Protein AF-A0A915N8R7-F1 (afdb_monomer)

Mean predicted aligned error: 13.44 Å

Nearest PDB structures (foldseek):
  8b9d-assembly1_K  TM=7.693E-01  e=1.632E-05  Homo sapiens
  8dd7-assembly1_B  TM=7.372E-01  e=9.840E-03  Drosophila melanogaster
  6w6l-assembly1_4  TM=2.806E-01  e=3.016E+00  Homo sapiens

Sequence (261 aa):
MTSSLLTQNNLPPIAVLSRRKKPYVPPKNRRIDDSYTSENFTQGLQELSPSLMISIKKFCLNLLLEGKYNRLIKANRDLAFSGRKTSLKATDFHYFTFATFMLAFSRFYRISCQLFNSTFSIEFFHQITSFLTESFEIMKTDRDNIRKYALSSQYAVSVYKEIVAMLSSYNPILPEEKELCSNFCQQLFQIEEYRELAAGILGHLSPGGATRKMLEDLIIANHYFLHLLEKNIREGTLIRIQKRKRQRKQRKELKKKDKDE

Secondary structure (DSSP, 8-state):
-------S----HHHHHT---------GGGS--GGGSHHHHHHHHHH--HHHHHHHHHHHHHHHHTTHHHHHHHHTHHHHH-S--SS-TTHHHHHHHHHHHHHHHHHHTT--GGGGTTTSSHHHHHHHHHHHHHHHHHHHH-TTTHHHHHHHHHHHHHHHHHHHHHHHH---SSHHHHHHHHHHHHHHHH-HHHHHHHHHHHHH--TTT--HHHHHHHHHHHHHHHHHHHHHHHTT-S-----------------------

Radius of gyration: 27.43 Å; Cα contacts (8 Å, |Δi|>4): 176; chains: 1; bounding box: 111×64×79 Å

Organism: Meloidogyne javanica (NCBI:txid6303)

InterPro domains:
  IPR044998 Timeless [PTHR22940] (13-259)

Structure (mmCIF, N/CA/C/O backbone):
data_AF-A0A915N8R7-F1
#
_entry.id   AF-A0A915N8R7-F1
#
loop_
_atom_site.group_PDB
_atom_site.id
_atom_site.type_symbol
_atom_site.label_atom_id
_atom_site.label_alt_id
_atom_site.label_comp_id
_atom_site.label_asym_id
_atom_site.label_entity_id
_atom_site.label_seq_id
_atom_site.pdbx_PDB_ins_code
_atom_site.Cartn_x
_atom_site.Cartn_y
_atom_site.Cartn_z
_atom_site.occupancy
_atom_site.B_iso_or_equiv
_atom_site.auth_seq_id
_atom_site.auth_comp_id
_atom_site.auth_asym_id
_atom_site.auth_atom_id
_atom_site.pdbx_PDB_model_num
ATOM 1 N N . MET A 1 1 ? 58.073 -46.158 -39.497 1.00 40.47 1 MET A N 1
ATOM 2 C CA . MET A 1 1 ? 57.526 -45.930 -38.145 1.00 40.47 1 MET A CA 1
ATOM 3 C C . MET A 1 1 ? 56.289 -45.071 -38.285 1.00 40.47 1 MET A C 1
ATOM 5 O O . MET A 1 1 ? 56.339 -44.001 -38.870 1.00 40.47 1 MET A O 1
ATOM 9 N N . THR A 1 2 ? 55.173 -45.658 -37.896 1.00 32.28 2 THR A N 1
ATOM 10 C CA . THR A 1 2 ? 53.793 -45.234 -38.107 1.00 32.28 2 THR A CA 1
ATOM 11 C C . THR A 1 2 ? 53.343 -44.163 -37.111 1.00 32.28 2 THR A C 1
ATOM 13 O O . THR A 1 2 ? 53.609 -44.298 -35.924 1.00 32.28 2 THR A O 1
ATOM 16 N N . SER A 1 3 ? 52.543 -43.213 -37.614 1.00 34.25 3 SER A N 1
ATOM 17 C CA . SER A 1 3 ? 51.394 -42.578 -36.941 1.00 34.25 3 SER A CA 1
ATOM 18 C C . SER A 1 3 ? 51.626 -41.686 -35.709 1.00 34.25 3 SER A C 1
ATOM 20 O O . SER A 1 3 ? 51.752 -42.195 -34.603 1.00 34.25 3 SER A O 1
ATOM 22 N N . SER A 1 4 ? 51.443 -40.366 -35.877 1.00 33.88 4 SER A N 1
ATOM 23 C CA . SER A 1 4 ? 50.504 -39.573 -35.045 1.00 33.88 4 SER A CA 1
ATOM 24 C C . SER A 1 4 ? 50.334 -38.137 -35.580 1.00 33.88 4 SER A C 1
ATOM 26 O O . SER A 1 4 ? 50.725 -37.156 -34.950 1.00 33.88 4 SER A O 1
ATOM 28 N N . LEU A 1 5 ? 49.742 -37.994 -36.764 1.00 42.78 5 LEU A N 1
ATOM 29 C CA . LEU A 1 5 ? 49.014 -36.777 -37.132 1.00 42.78 5 LEU A CA 1
ATOM 30 C C . LEU A 1 5 ? 47.540 -37.172 -37.135 1.00 42.78 5 LEU A C 1
ATOM 32 O O . LEU A 1 5 ? 47.220 -38.194 -37.730 1.00 42.78 5 LEU A O 1
ATOM 36 N N . LEU A 1 6 ? 46.694 -36.354 -36.500 1.00 42.72 6 LEU A N 1
ATOM 37 C CA . LEU A 1 6 ? 45.245 -36.520 -36.267 1.00 42.72 6 LEU A CA 1
ATOM 38 C C . LEU A 1 6 ? 44.888 -37.079 -34.885 1.00 42.72 6 LEU A C 1
ATOM 40 O O . LEU A 1 6 ? 44.693 -38.272 -34.730 1.00 42.72 6 LEU A O 1
ATOM 44 N N . THR A 1 7 ? 44.711 -36.176 -33.916 1.00 42.12 7 THR A N 1
ATOM 45 C CA . THR A 1 7 ? 43.506 -36.125 -33.060 1.00 42.12 7 THR A CA 1
ATOM 46 C C . THR A 1 7 ? 43.560 -34.876 -32.178 1.00 42.12 7 THR A C 1
ATOM 48 O O . THR A 1 7 ? 43.804 -34.937 -30.977 1.00 42.12 7 THR A O 1
ATOM 51 N N . GLN A 1 8 ? 43.308 -33.713 -32.767 1.00 46.22 8 GLN A N 1
ATOM 52 C CA . GLN A 1 8 ? 42.661 -32.625 -32.040 1.00 46.22 8 GLN A CA 1
ATOM 53 C C . GLN A 1 8 ? 41.406 -32.288 -32.830 1.00 46.22 8 GLN A C 1
ATOM 55 O O . GLN A 1 8 ? 41.510 -32.003 -34.018 1.00 46.22 8 GLN A O 1
ATOM 60 N N . ASN A 1 9 ? 40.255 -32.369 -32.158 1.00 50.56 9 ASN A N 1
ATOM 61 C CA . ASN A 1 9 ? 38.888 -32.070 -32.620 1.00 50.56 9 ASN A CA 1
ATOM 62 C C . ASN A 1 9 ? 37.975 -33.294 -32.737 1.00 50.56 9 ASN A C 1
ATOM 64 O O . ASN A 1 9 ? 37.432 -33.580 -33.793 1.00 50.56 9 ASN A O 1
ATOM 68 N N . ASN A 1 10 ? 37.727 -33.949 -31.603 1.00 50.72 10 ASN A N 1
ATOM 69 C CA . ASN A 1 10 ? 36.464 -34.646 -31.366 1.00 50.72 10 ASN A CA 1
ATOM 70 C C . ASN A 1 10 ? 35.847 -34.090 -30.077 1.00 50.72 10 ASN A C 1
ATOM 72 O O . ASN A 1 10 ? 35.948 -34.680 -29.007 1.00 50.72 10 ASN A O 1
ATOM 76 N N . LEU A 1 11 ? 35.241 -32.907 -30.179 1.00 51.59 11 LEU A N 1
ATOM 77 C CA . LEU A 1 11 ? 34.253 -32.436 -29.211 1.00 51.59 11 LEU A CA 1
ATOM 78 C C . LEU A 1 11 ? 32.897 -32.436 -29.928 1.00 51.59 11 LEU A C 1
ATOM 80 O O . LEU A 1 11 ? 32.812 -31.888 -31.028 1.00 51.59 11 LEU A O 1
ATOM 84 N N . PRO A 1 12 ? 31.843 -33.040 -29.352 1.00 52.03 12 PRO A N 1
ATOM 85 C CA . PRO A 1 12 ? 30.526 -33.040 -29.974 1.00 52.03 12 PRO A CA 1
ATOM 86 C C . PRO A 1 12 ? 30.019 -31.591 -30.130 1.00 52.03 12 PRO A C 1
ATOM 88 O O . PRO A 1 12 ? 30.262 -30.774 -29.235 1.00 52.03 12 PRO A O 1
ATOM 91 N N . PRO A 1 13 ? 29.271 -31.254 -31.201 1.00 56.06 13 PRO A N 1
ATOM 92 C CA . PRO A 1 13 ? 28.793 -29.888 -31.472 1.00 56.06 13 PRO A CA 1
ATOM 93 C C . PRO A 1 13 ? 28.037 -29.234 -30.299 1.00 56.06 13 PRO A C 1
ATOM 95 O O . PRO A 1 13 ? 28.051 -28.016 -30.130 1.00 56.06 13 PRO A O 1
ATOM 98 N N . ILE A 1 14 ? 27.432 -30.051 -29.433 1.00 48.84 14 ILE A N 1
ATOM 99 C CA . ILE A 1 14 ? 26.688 -29.628 -28.239 1.00 48.84 14 ILE A CA 1
ATOM 100 C C . ILE A 1 14 ? 27.600 -29.055 -27.135 1.00 48.84 14 ILE A C 1
ATOM 102 O O . ILE A 1 14 ? 27.173 -28.174 -26.389 1.00 48.84 14 ILE A O 1
ATOM 106 N N . ALA A 1 15 ? 28.869 -29.470 -27.052 1.00 48.56 15 ALA A N 1
ATOM 107 C CA . ALA A 1 15 ? 29.794 -29.014 -26.007 1.00 48.56 15 ALA A CA 1
ATOM 108 C C . ALA A 1 15 ? 30.271 -27.558 -26.202 1.00 48.56 15 ALA A C 1
ATOM 110 O O . ALA A 1 15 ? 30.707 -26.899 -25.252 1.00 48.56 15 ALA A O 1
ATOM 111 N N . VAL A 1 16 ? 30.160 -27.020 -27.423 1.00 54.12 16 VAL A N 1
ATOM 112 C CA . VAL A 1 16 ? 30.505 -25.621 -27.732 1.00 54.12 16 VAL A CA 1
ATOM 113 C C . VAL A 1 16 ? 29.438 -24.658 -27.194 1.00 54.12 16 VAL A C 1
ATOM 115 O O . VAL A 1 16 ? 29.772 -23.567 -26.727 1.00 54.12 16 VAL A O 1
ATOM 118 N N . LEU A 1 17 ? 28.170 -25.085 -27.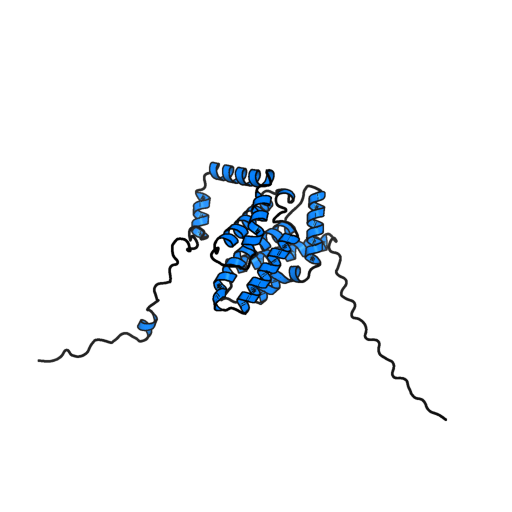153 1.00 50.81 17 LEU A N 1
ATOM 119 C CA . LEU A 1 17 ? 27.042 -24.296 -26.637 1.00 50.81 17 LEU A CA 1
ATOM 120 C C . LEU A 1 17 ? 26.989 -24.247 -25.100 1.00 50.81 17 LEU A C 1
ATOM 122 O O . LEU A 1 17 ? 26.380 -23.345 -24.527 1.00 50.81 17 LEU A O 1
ATOM 126 N N . SER A 1 18 ? 27.665 -25.173 -24.413 1.00 46.97 18 SER A N 1
ATOM 127 C CA . SER A 1 18 ? 27.757 -25.209 -22.946 1.00 46.97 18 SER A CA 1
ATOM 128 C C . SER A 1 18 ? 28.830 -24.294 -22.347 1.00 46.97 18 SER A C 1
ATOM 130 O O . SER A 1 18 ? 28.960 -24.242 -21.122 1.00 46.97 18 SER A O 1
ATOM 132 N N . ARG A 1 19 ? 29.563 -23.507 -23.154 1.00 50.12 19 ARG A N 1
ATOM 133 C CA . ARG A 1 19 ? 30.364 -22.385 -22.633 1.00 50.12 19 ARG A CA 1
ATOM 134 C C . ARG A 1 19 ? 29.425 -21.268 -22.173 1.00 50.12 19 ARG A C 1
ATOM 136 O O . ARG A 1 19 ? 29.298 -20.228 -22.815 1.00 50.12 19 ARG A O 1
ATOM 143 N N . ARG A 1 20 ? 28.759 -21.481 -21.034 1.00 53.62 20 ARG A N 1
ATOM 144 C CA . ARG A 1 20 ? 28.077 -20.419 -20.293 1.00 53.62 20 ARG A CA 1
ATOM 145 C C . ARG A 1 20 ? 29.108 -19.317 -20.064 1.00 53.62 20 ARG A C 1
ATOM 147 O O . ARG A 1 20 ? 30.075 -19.512 -19.327 1.00 53.62 20 ARG A O 1
ATOM 154 N N . LYS A 1 21 ? 28.920 -18.167 -20.720 1.00 59.62 21 LYS A N 1
ATOM 155 C CA . LYS A 1 21 ? 29.605 -16.925 -20.342 1.00 59.62 21 LYS A CA 1
ATOM 156 C C . LYS A 1 21 ? 29.460 -16.804 -18.827 1.00 59.62 21 LYS A C 1
ATOM 158 O O . LYS A 1 21 ? 28.347 -16.983 -18.326 1.00 59.62 21 LYS A O 1
ATOM 163 N N . LYS A 1 22 ? 30.567 -16.566 -18.109 1.00 56.81 22 LYS A N 1
ATOM 164 C CA . LYS A 1 22 ? 30.520 -16.321 -16.660 1.00 56.81 22 LYS A CA 1
ATOM 165 C C . LYS A 1 22 ? 29.368 -15.341 -16.407 1.00 56.81 22 LYS A C 1
ATOM 167 O O . LYS A 1 22 ? 29.337 -14.308 -17.085 1.00 56.81 22 LYS A O 1
ATOM 172 N N . PRO A 1 23 ? 28.396 -15.682 -15.543 1.00 59.47 23 PRO A N 1
ATOM 173 C CA . PRO A 1 23 ? 27.256 -14.812 -15.311 1.00 59.47 23 PRO A CA 1
ATOM 174 C C . PRO A 1 23 ? 27.790 -13.437 -14.922 1.00 59.47 23 PRO A C 1
ATOM 176 O O . PRO A 1 23 ? 28.709 -13.335 -14.108 1.00 59.47 23 PRO A O 1
ATOM 179 N N . TYR A 1 24 ? 27.278 -12.388 -15.566 1.00 65.50 24 TYR A N 1
ATOM 180 C CA . TYR A 1 24 ? 27.659 -11.025 -15.225 1.00 65.50 24 TYR A CA 1
ATOM 181 C C . TYR A 1 24 ? 27.333 -10.798 -13.751 1.00 65.50 24 TYR A C 1
ATOM 183 O O . TYR A 1 24 ? 26.167 -10.849 -13.357 1.00 65.50 24 TYR A O 1
ATOM 191 N N . VAL A 1 25 ? 28.365 -10.569 -12.942 1.00 65.06 25 VAL A N 1
ATOM 192 C CA . VAL A 1 25 ? 28.195 -10.272 -11.525 1.00 65.06 25 VAL A CA 1
ATOM 193 C C . VAL A 1 25 ? 28.299 -8.758 -11.356 1.00 65.06 25 VAL A C 1
ATOM 195 O O . VAL A 1 25 ? 29.377 -8.206 -11.595 1.00 65.06 25 VAL A O 1
ATOM 198 N N . PRO A 1 26 ? 27.221 -8.057 -10.961 1.00 63.31 26 PRO A N 1
ATOM 199 C CA . PRO A 1 26 ? 27.296 -6.621 -10.746 1.00 63.31 26 PRO A CA 1
ATOM 200 C C . PRO A 1 26 ? 28.312 -6.285 -9.633 1.00 63.31 26 PRO A C 1
ATOM 202 O O . PRO A 1 26 ? 28.576 -7.117 -8.751 1.00 63.31 26 PRO A O 1
ATOM 205 N N . PRO A 1 27 ? 28.913 -5.078 -9.655 1.00 63.44 27 PRO A N 1
ATOM 206 C CA . PRO A 1 27 ? 29.800 -4.617 -8.584 1.00 63.44 27 PRO A CA 1
ATOM 207 C C . PRO A 1 27 ? 29.065 -4.663 -7.238 1.00 63.44 27 PRO A C 1
ATOM 209 O O . PRO A 1 27 ? 27.853 -4.465 -7.216 1.00 63.44 27 PRO A O 1
ATOM 212 N N . LYS A 1 28 ? 29.775 -4.928 -6.128 1.00 55.06 28 LYS A N 1
ATOM 213 C CA . LYS A 1 28 ? 29.176 -5.194 -4.799 1.00 55.06 28 LYS A CA 1
ATOM 214 C C . LYS A 1 28 ? 28.081 -4.186 -4.408 1.00 55.06 28 LYS A C 1
ATOM 216 O O . LYS A 1 28 ? 27.010 -4.606 -4.003 1.00 55.06 28 LYS A O 1
ATOM 221 N N . ASN A 1 29 ? 28.286 -2.895 -4.674 1.00 52.16 29 ASN A N 1
ATOM 222 C CA . ASN A 1 29 ? 27.333 -1.813 -4.364 1.00 52.16 29 ASN A CA 1
ATOM 223 C C . ASN A 1 29 ? 26.056 -1.803 -5.238 1.00 52.16 29 ASN A C 1
ATOM 225 O O . ASN A 1 29 ? 25.177 -0.973 -5.040 1.00 52.16 29 ASN A O 1
ATOM 229 N N . ARG A 1 30 ? 25.978 -2.660 -6.263 1.00 50.81 30 ARG A N 1
ATOM 230 C CA . ARG A 1 30 ? 24.825 -2.842 -7.166 1.00 50.81 30 ARG A CA 1
ATOM 231 C C . ARG A 1 30 ? 24.261 -4.263 -7.115 1.00 50.81 30 ARG A C 1
ATOM 233 O O . ARG A 1 30 ? 23.376 -4.580 -7.910 1.00 50.81 30 ARG A O 1
ATOM 240 N N . ARG A 1 31 ? 24.800 -5.133 -6.256 1.00 55.94 31 ARG A N 1
ATOM 241 C CA . ARG A 1 31 ? 24.198 -6.441 -6.002 1.00 55.94 31 ARG A CA 1
ATOM 242 C C . ARG A 1 31 ? 22.958 -6.208 -5.151 1.00 55.94 31 ARG A C 1
ATOM 244 O O . ARG A 1 31 ? 23.006 -5.439 -4.196 1.00 55.94 31 ARG A O 1
ATOM 251 N N . ILE A 1 32 ? 21.859 -6.844 -5.533 1.00 50.34 32 ILE A N 1
ATOM 252 C CA . ILE A 1 32 ? 20.771 -7.074 -4.588 1.00 50.34 32 ILE A CA 1
ATOM 253 C C . ILE A 1 32 ? 21.389 -7.975 -3.522 1.00 50.34 32 ILE A C 1
ATOM 255 O O . ILE A 1 32 ? 22.079 -8.935 -3.865 1.00 50.34 32 ILE A O 1
ATOM 259 N N . ASP A 1 33 ? 21.268 -7.588 -2.261 1.00 46.16 33 ASP A N 1
ATOM 260 C CA . ASP A 1 33 ? 21.796 -8.395 -1.174 1.00 46.16 33 ASP A CA 1
ATOM 261 C C . ASP A 1 33 ? 20.985 -9.699 -1.099 1.00 46.16 33 ASP A C 1
ATOM 263 O O . ASP A 1 33 ? 19.787 -9.682 -0.814 1.00 46.16 33 ASP A O 1
ATOM 267 N N . ASP A 1 34 ? 21.630 -10.826 -1.409 1.00 46.97 34 ASP A N 1
ATOM 268 C CA . ASP A 1 34 ? 21.015 -12.158 -1.364 1.00 46.97 34 ASP A CA 1
ATOM 269 C C . ASP A 1 34 ? 20.726 -12.606 0.089 1.00 46.97 34 ASP A C 1
ATOM 271 O O . ASP A 1 34 ? 20.093 -13.646 0.306 1.00 46.97 34 ASP A O 1
ATOM 275 N N . SER A 1 35 ? 21.129 -11.814 1.097 1.00 45.06 35 SER A N 1
ATOM 276 C CA . SER A 1 35 ? 20.747 -12.003 2.506 1.00 45.06 35 SER A CA 1
ATOM 277 C C . SER A 1 35 ? 19.227 -11.970 2.732 1.00 45.06 35 SER A C 1
ATOM 279 O O . SER A 1 35 ? 18.740 -12.566 3.688 1.00 45.06 35 SER A O 1
ATOM 281 N N . TYR A 1 36 ? 18.467 -11.353 1.818 1.00 42.47 36 TYR A N 1
ATOM 282 C CA . TYR A 1 36 ? 17.000 -11.286 1.862 1.00 42.47 36 TYR A CA 1
ATOM 283 C C . TYR A 1 36 ? 16.300 -12.398 1.064 1.00 42.47 36 TYR A C 1
ATOM 285 O O . TYR A 1 36 ? 15.086 -12.338 0.853 1.00 42.47 36 TYR A O 1
ATOM 293 N N . THR A 1 37 ? 17.027 -13.417 0.591 1.00 48.72 37 THR A N 1
ATOM 294 C CA . THR A 1 37 ? 16.386 -14.638 0.074 1.00 48.72 37 THR A CA 1
ATOM 295 C C . THR A 1 37 ? 15.532 -15.273 1.175 1.00 48.72 37 THR A C 1
ATOM 297 O O . THR A 1 37 ? 15.898 -15.243 2.351 1.00 48.72 37 THR A O 1
ATOM 300 N N . SER A 1 38 ? 14.359 -15.814 0.817 1.00 50.94 38 SER A N 1
ATOM 301 C CA . SER A 1 38 ? 13.356 -16.242 1.807 1.00 50.94 38 SER A CA 1
ATOM 302 C C . SER A 1 38 ? 13.900 -17.248 2.822 1.00 50.94 38 SER A C 1
ATOM 304 O O . SER A 1 38 ? 13.488 -17.200 3.972 1.00 50.94 38 SER A O 1
ATOM 306 N N . GLU A 1 39 ? 14.834 -18.109 2.407 1.00 50.72 39 GLU A N 1
ATOM 307 C CA . GLU A 1 39 ? 15.463 -19.142 3.241 1.00 50.72 39 GLU A CA 1
ATOM 308 C C . GLU A 1 39 ? 16.402 -18.541 4.305 1.00 50.72 39 GLU A C 1
ATOM 310 O O . GLU A 1 39 ? 16.238 -18.821 5.495 1.00 50.72 39 GLU A O 1
ATOM 315 N N . ASN A 1 40 ? 17.305 -17.631 3.914 1.00 50.09 40 ASN A N 1
ATOM 316 C CA . ASN A 1 40 ? 18.208 -16.937 4.843 1.00 50.09 40 ASN A CA 1
ATOM 317 C C . ASN A 1 40 ? 17.442 -16.012 5.805 1.00 50.09 40 ASN A C 1
ATOM 319 O O . ASN A 1 40 ? 17.774 -15.916 6.987 1.00 50.09 40 ASN A O 1
ATOM 323 N N . PHE A 1 41 ? 16.372 -15.369 5.325 1.00 51.12 41 PHE A N 1
ATOM 324 C CA . PHE A 1 41 ? 15.510 -14.524 6.151 1.00 51.12 41 PHE A CA 1
ATOM 325 C C . PHE A 1 41 ? 14.748 -15.332 7.216 1.00 51.12 41 PHE A C 1
ATOM 327 O O . PHE A 1 41 ? 14.654 -14.901 8.365 1.00 51.12 41 PHE A O 1
ATOM 334 N N . THR A 1 42 ? 14.236 -16.523 6.875 1.00 51.22 42 THR A N 1
ATOM 335 C CA . THR A 1 42 ? 13.551 -17.397 7.846 1.00 51.22 42 THR A CA 1
ATOM 336 C C . THR A 1 42 ? 14.478 -17.943 8.926 1.00 51.22 42 THR A C 1
ATOM 338 O O . THR A 1 42 ? 14.049 -18.071 10.072 1.00 51.22 42 THR A O 1
ATOM 341 N N . GLN A 1 43 ? 15.742 -18.209 8.590 1.00 54.53 43 GLN A N 1
ATOM 342 C CA . GLN A 1 43 ? 16.738 -18.681 9.550 1.00 54.53 43 GLN A CA 1
ATOM 343 C C . GLN A 1 43 ? 17.155 -17.554 10.511 1.00 54.53 43 GLN A C 1
ATOM 345 O O . GLN A 1 43 ? 17.119 -17.735 11.725 1.00 54.53 43 GLN A O 1
ATOM 350 N N . GLY A 1 44 ? 17.388 -16.341 9.993 1.00 56.47 44 GLY A N 1
ATOM 351 C CA . GLY A 1 44 ? 17.680 -15.165 10.821 1.00 56.47 44 GLY A CA 1
ATOM 352 C C . GLY A 1 44 ? 16.529 -14.751 11.751 1.00 56.47 44 GLY A C 1
ATOM 353 O O . GLY A 1 44 ? 16.774 -14.281 12.858 1.00 56.47 44 GLY A O 1
ATOM 354 N N . LEU A 1 45 ? 15.265 -14.966 11.362 1.00 54.16 45 LEU A N 1
ATOM 355 C CA . LEU A 1 45 ? 14.105 -14.685 12.223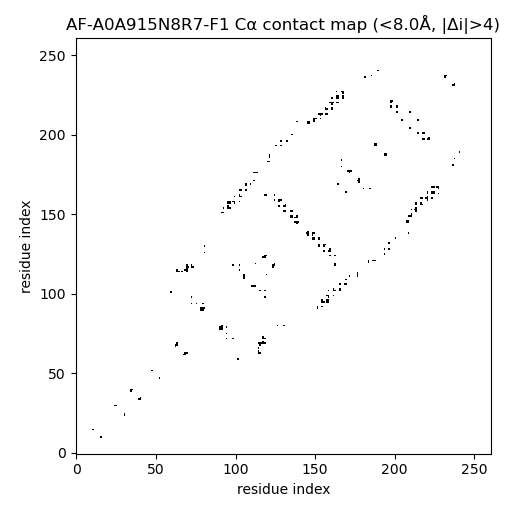 1.00 54.16 45 LEU A CA 1
ATOM 356 C C . LEU A 1 45 ? 14.042 -15.569 13.478 1.00 54.16 45 LEU A C 1
ATOM 358 O O . LEU A 1 45 ? 13.549 -15.104 14.505 1.00 54.16 45 LEU A O 1
ATOM 362 N N . GLN A 1 46 ? 14.537 -16.810 13.418 1.00 57.97 46 GLN A N 1
ATOM 363 C CA . GLN A 1 46 ? 14.642 -17.691 14.591 1.00 57.97 46 GLN A CA 1
ATOM 364 C C . GLN A 1 46 ? 15.793 -17.289 15.529 1.00 57.97 46 GLN A C 1
ATOM 366 O O . GLN A 1 46 ? 15.782 -17.657 16.701 1.00 57.97 46 GLN A O 1
ATOM 371 N N . GLU A 1 47 ? 16.743 -16.490 15.041 1.00 63.12 47 GLU A N 1
ATOM 372 C CA . GLU A 1 47 ? 17.926 -16.027 15.777 1.00 63.12 47 GLU A CA 1
ATOM 373 C C . GLU A 1 47 ? 17.772 -14.605 16.348 1.00 63.12 47 GLU A C 1
ATOM 375 O O . GLU A 1 47 ? 18.645 -14.120 17.076 1.00 63.12 47 GLU A O 1
ATOM 380 N N . LEU A 1 48 ? 16.668 -13.904 16.054 1.00 69.88 48 LEU A N 1
ATOM 381 C CA . LEU A 1 48 ? 16.455 -12.555 16.574 1.00 69.88 48 LEU A CA 1
ATOM 382 C C . LEU A 1 48 ? 16.203 -12.586 18.089 1.00 69.88 48 LEU A C 1
ATOM 384 O O . LEU A 1 48 ? 15.185 -13.080 18.570 1.00 69.88 48 LEU A O 1
ATOM 388 N N . SER A 1 49 ? 17.112 -11.968 18.848 1.00 84.56 49 SER A N 1
ATOM 389 C CA . SER A 1 49 ? 16.942 -11.782 20.291 1.00 84.56 49 SER A CA 1
ATOM 390 C C . SER A 1 49 ? 15.617 -11.060 20.605 1.00 84.56 49 SER A C 1
ATOM 392 O O . SER A 1 49 ? 15.342 -10.008 20.010 1.00 84.56 49 SER A O 1
ATOM 394 N N . PRO A 1 50 ? 14.827 -11.527 21.593 1.00 84.12 50 PRO A N 1
ATOM 395 C CA . PRO A 1 50 ? 13.598 -10.854 22.020 1.00 84.12 50 PRO A CA 1
ATOM 396 C C . PRO A 1 50 ? 13.803 -9.369 22.364 1.00 84.12 50 PRO A C 1
ATOM 398 O O . PRO A 1 50 ? 12.957 -8.527 22.058 1.00 84.12 50 PRO A O 1
ATOM 401 N N . SER A 1 51 ? 14.960 -9.018 22.932 1.00 88.19 51 SER A N 1
ATOM 402 C CA . SER A 1 51 ? 15.329 -7.636 23.263 1.00 88.19 51 SER A CA 1
ATOM 403 C C . SER A 1 51 ? 15.456 -6.750 22.022 1.00 88.19 51 SER A C 1
ATOM 405 O O . SER A 1 51 ? 15.035 -5.589 22.039 1.00 88.19 51 SER A O 1
ATOM 407 N N . LEU A 1 52 ? 15.982 -7.296 20.921 1.00 89.56 52 LEU A N 1
ATOM 408 C CA . LEU A 1 52 ? 16.075 -6.591 19.645 1.00 89.56 52 LEU A CA 1
ATOM 409 C C . LEU A 1 52 ? 14.683 -6.398 19.034 1.00 89.56 52 LEU A C 1
ATOM 411 O O . LEU A 1 52 ? 14.357 -5.291 18.615 1.00 89.56 52 LEU A O 1
ATOM 415 N N . MET A 1 53 ? 13.827 -7.424 19.062 1.00 88.19 53 MET A N 1
ATOM 416 C CA . MET A 1 53 ? 12.446 -7.317 18.571 1.00 88.19 53 MET A CA 1
ATOM 417 C C . MET A 1 53 ? 11.651 -6.241 19.320 1.00 88.19 53 MET A C 1
ATOM 419 O O . MET A 1 53 ? 10.966 -5.424 18.700 1.00 88.19 53 MET A O 1
ATOM 423 N N . ILE A 1 54 ? 11.775 -6.192 20.651 1.00 90.19 54 ILE A N 1
ATOM 424 C CA . ILE A 1 54 ? 11.152 -5.150 21.480 1.00 90.19 54 ILE A CA 1
ATOM 425 C C . ILE A 1 54 ? 11.706 -3.769 21.114 1.00 90.19 54 ILE A C 1
ATOM 427 O O . ILE A 1 54 ? 10.941 -2.808 21.019 1.00 90.19 54 ILE A O 1
ATOM 431 N N . SER A 1 55 ? 13.014 -3.664 20.884 1.00 93.00 55 SER A N 1
ATOM 432 C CA . SER A 1 55 ? 13.667 -2.406 20.508 1.00 93.00 55 SER A CA 1
ATOM 433 C C . SER A 1 55 ? 13.199 -1.901 19.142 1.00 93.00 55 SER A C 1
ATOM 435 O O . SER A 1 55 ? 12.830 -0.734 19.022 1.00 93.00 55 SER A O 1
ATOM 437 N N . ILE A 1 56 ? 13.113 -2.779 18.139 1.00 92.44 56 ILE A N 1
ATOM 438 C CA . ILE A 1 56 ? 12.596 -2.448 16.803 1.00 92.44 56 ILE A CA 1
ATOM 439 C C . ILE A 1 56 ? 11.128 -2.027 16.891 1.00 92.44 56 ILE A C 1
ATOM 441 O O . ILE A 1 56 ? 10.750 -0.996 16.340 1.00 92.44 56 ILE A O 1
ATOM 445 N N . LYS A 1 57 ? 10.301 -2.762 17.645 1.00 93.75 57 LYS A N 1
ATOM 446 C CA . LYS A 1 57 ? 8.897 -2.392 17.863 1.00 93.75 57 LYS A CA 1
ATOM 447 C C . LYS A 1 57 ? 8.773 -0.995 18.478 1.00 93.75 57 LYS A C 1
ATOM 449 O O . LYS A 1 57 ? 7.994 -0.183 17.982 1.00 93.75 57 LYS A O 1
ATOM 454 N N . LYS A 1 58 ? 9.537 -0.706 19.539 1.00 94.56 58 LYS A N 1
ATOM 455 C CA . LYS A 1 58 ? 9.562 0.619 20.185 1.00 94.56 58 LYS A CA 1
ATOM 456 C C . LYS A 1 58 ? 9.994 1.706 19.203 1.00 94.56 58 LYS A C 1
ATOM 458 O O . LYS A 1 58 ? 9.357 2.751 19.142 1.00 94.56 58 LYS A O 1
ATOM 463 N N . PHE A 1 59 ? 11.021 1.439 18.401 1.00 95.81 59 PHE A N 1
ATOM 464 C CA . PHE A 1 59 ? 11.485 2.358 17.369 1.00 95.81 59 PHE A CA 1
ATOM 465 C C . PHE A 1 59 ? 10.385 2.681 16.346 1.00 95.81 59 PHE A C 1
ATOM 467 O O . PHE A 1 59 ? 10.110 3.855 16.105 1.00 95.81 59 PHE A O 1
ATOM 474 N N . CYS A 1 60 ? 9.709 1.668 15.792 1.00 96.50 60 CYS A N 1
ATOM 475 C CA . CYS A 1 60 ? 8.626 1.862 14.822 1.00 96.50 60 CYS A CA 1
ATOM 476 C C . CYS A 1 60 ? 7.457 2.666 15.406 1.00 96.50 60 CYS A C 1
ATOM 478 O O . CYS A 1 60 ? 6.940 3.565 14.743 1.00 96.50 60 CYS A O 1
ATOM 480 N N . LEU A 1 61 ? 7.066 2.379 16.652 1.00 96.25 61 LEU A N 1
ATOM 481 C CA . LEU A 1 61 ? 6.009 3.121 17.343 1.00 96.25 61 LEU A CA 1
ATOM 482 C C . LEU A 1 61 ? 6.397 4.586 17.558 1.00 96.25 61 LEU A C 1
ATOM 484 O O . LEU A 1 61 ? 5.623 5.470 17.202 1.00 96.25 61 LEU A O 1
ATOM 488 N N . ASN A 1 62 ? 7.603 4.852 18.062 1.00 96.50 62 ASN A N 1
ATOM 489 C CA . ASN A 1 62 ? 8.084 6.219 18.267 1.00 96.50 62 ASN A CA 1
ATOM 490 C C . ASN A 1 62 ? 8.157 6.988 16.942 1.00 96.50 62 ASN A C 1
ATOM 492 O O . ASN A 1 62 ? 7.757 8.146 16.869 1.00 96.50 62 ASN A O 1
ATOM 496 N N . LEU A 1 63 ? 8.592 6.334 15.862 1.00 96.62 63 LEU A N 1
ATOM 497 C CA . LEU A 1 63 ? 8.656 6.948 14.538 1.00 96.62 63 LEU A CA 1
ATOM 498 C C . LEU A 1 63 ? 7.278 7.418 14.031 1.00 96.62 63 LEU A C 1
ATOM 500 O O . LEU A 1 63 ? 7.184 8.471 13.389 1.00 96.62 63 LEU A O 1
ATOM 504 N N . LEU A 1 64 ? 6.227 6.640 14.305 1.00 96.31 64 LEU A N 1
ATOM 505 C CA . LEU A 1 64 ? 4.843 6.960 13.945 1.00 96.31 64 LEU A CA 1
ATOM 506 C C . LEU A 1 64 ? 4.270 8.057 14.848 1.00 96.31 64 LEU A C 1
ATOM 508 O O . LEU A 1 64 ? 3.760 9.055 14.342 1.00 96.31 64 LEU A O 1
ATOM 512 N N . LEU A 1 65 ? 4.407 7.903 16.167 1.00 96.00 65 LEU A N 1
ATOM 513 C CA . LEU A 1 65 ? 3.870 8.834 17.165 1.00 96.00 65 LEU A CA 1
ATOM 514 C C . LEU A 1 65 ? 4.497 10.231 17.063 1.00 96.00 65 LEU A C 1
ATOM 516 O O . LEU A 1 65 ? 3.805 11.233 17.197 1.00 96.00 65 LEU A O 1
ATOM 520 N N . GLU A 1 66 ? 5.790 10.319 16.748 1.00 95.94 66 GLU A N 1
ATOM 521 C CA . GLU A 1 66 ? 6.499 11.594 16.576 1.00 95.94 66 GLU A CA 1
ATOM 522 C C . GLU A 1 66 ? 6.309 12.213 15.172 1.00 95.94 66 GLU A C 1
ATOM 524 O O . GLU A 1 66 ? 6.991 13.179 14.795 1.00 95.94 66 GLU A O 1
ATOM 529 N N . GLY A 1 67 ? 5.450 11.620 14.331 1.00 95.06 67 GLY A N 1
ATOM 530 C CA . GLY A 1 67 ? 5.185 12.067 12.959 1.00 95.06 67 GLY A CA 1
ATOM 531 C C . GLY A 1 67 ? 6.418 12.052 12.044 1.00 95.06 67 GLY A C 1
ATOM 532 O O . GLY A 1 67 ? 6.420 12.670 10.974 1.00 95.06 67 GLY A O 1
ATOM 533 N N . LYS A 1 68 ? 7.505 11.386 12.454 1.00 96.25 68 LYS A N 1
ATOM 534 C CA . LYS A 1 68 ? 8.763 11.298 11.698 1.00 96.25 68 LYS A CA 1
ATOM 535 C C . LYS A 1 68 ? 8.590 10.448 10.447 1.00 96.25 68 LYS A C 1
ATOM 537 O O . LYS A 1 68 ? 9.118 10.814 9.401 1.00 96.25 68 LYS A O 1
ATOM 542 N N . TYR A 1 69 ? 7.788 9.386 10.533 1.00 96.50 69 TYR A N 1
ATOM 543 C CA . TYR A 1 69 ? 7.438 8.555 9.383 1.00 96.50 69 TYR A CA 1
ATOM 544 C C . TYR A 1 69 ? 6.823 9.389 8.249 1.00 96.50 69 TYR A C 1
ATOM 546 O O . TYR A 1 69 ? 7.347 9.409 7.137 1.00 96.50 69 TYR A O 1
ATOM 554 N N . ASN A 1 70 ? 5.773 10.162 8.550 1.00 96.44 70 ASN A N 1
ATOM 555 C CA . ASN A 1 70 ? 5.091 10.974 7.542 1.00 96.44 70 ASN A CA 1
ATOM 556 C C . ASN A 1 70 ? 6.002 12.034 6.919 1.00 96.44 70 ASN A C 1
ATOM 558 O O . ASN A 1 70 ? 5.946 12.257 5.710 1.00 96.44 70 ASN A O 1
ATOM 562 N N . ARG A 1 71 ? 6.861 12.670 7.725 1.00 96.25 71 ARG A N 1
ATOM 563 C CA . ARG A 1 71 ? 7.863 13.621 7.226 1.00 96.25 71 ARG A CA 1
ATOM 564 C C . ARG A 1 71 ? 8.856 12.950 6.279 1.00 96.25 71 ARG A C 1
ATOM 566 O O . ARG A 1 71 ? 9.106 13.481 5.201 1.00 96.25 71 ARG A O 1
ATOM 573 N N . LEU A 1 72 ? 9.368 11.776 6.646 1.00 94.44 72 LEU A N 1
ATOM 574 C CA . LEU A 1 72 ? 10.344 11.040 5.846 1.00 94.44 72 LEU A CA 1
ATOM 575 C C . LEU A 1 72 ? 9.763 10.583 4.499 1.00 94.44 72 LEU A C 1
ATOM 577 O O . LEU A 1 72 ? 10.401 10.773 3.463 1.00 94.44 72 LEU A O 1
ATOM 581 N N . ILE A 1 73 ? 8.546 10.028 4.505 1.00 94.75 73 ILE A N 1
ATOM 582 C CA . ILE A 1 73 ? 7.845 9.594 3.288 1.00 94.75 73 ILE A CA 1
ATOM 583 C C . ILE A 1 73 ? 7.558 10.777 2.365 1.00 94.75 73 ILE A C 1
ATOM 585 O O . ILE A 1 73 ? 7.750 10.666 1.157 1.00 94.75 73 ILE A O 1
ATOM 589 N N . LYS A 1 74 ? 7.111 11.917 2.905 1.00 94.44 74 LYS A N 1
ATOM 590 C CA . LYS A 1 74 ? 6.842 13.113 2.094 1.00 94.44 74 LYS A CA 1
ATOM 591 C C . LYS A 1 74 ? 8.127 13.680 1.487 1.00 94.44 74 LYS A C 1
ATOM 593 O O . LYS A 1 74 ? 8.148 13.952 0.294 1.00 94.44 74 LYS A O 1
ATOM 598 N N . ALA A 1 75 ? 9.202 13.782 2.271 1.00 92.50 75 ALA A N 1
ATOM 599 C CA . ALA A 1 75 ? 10.479 14.337 1.816 1.00 92.50 75 ALA A CA 1
ATOM 600 C C . ALA A 1 75 ? 11.133 13.531 0.678 1.00 92.50 75 ALA A C 1
ATOM 602 O O . ALA A 1 75 ? 11.830 14.101 -0.153 1.00 92.50 75 ALA A O 1
ATOM 603 N N . ASN A 1 76 ? 10.904 12.215 0.628 1.00 90.44 76 ASN A N 1
ATOM 604 C CA . ASN A 1 76 ? 11.486 11.332 -0.389 1.00 90.44 76 ASN A CA 1
ATOM 605 C C . ASN A 1 76 ? 10.501 10.942 -1.500 1.00 90.44 76 ASN A C 1
ATOM 607 O O . ASN A 1 76 ? 10.853 10.152 -2.372 1.00 90.44 76 ASN A O 1
ATOM 611 N N . ARG A 1 77 ? 9.274 11.478 -1.476 1.00 89.75 77 ARG A N 1
ATOM 612 C CA . ARG A 1 77 ? 8.208 11.122 -2.419 1.00 89.75 77 ARG A CA 1
ATOM 613 C C . ARG A 1 77 ? 8.622 11.420 -3.858 1.00 89.75 77 ARG A C 1
ATOM 615 O O . ARG A 1 77 ? 8.661 10.513 -4.679 1.00 89.75 77 ARG A O 1
ATOM 622 N N . ASP A 1 78 ? 9.013 12.656 -4.145 1.00 86.25 78 ASP A N 1
ATOM 623 C CA . ASP A 1 78 ? 9.352 13.062 -5.513 1.00 86.25 78 ASP A CA 1
ATOM 624 C C . ASP A 1 78 ? 10.556 12.291 -6.058 1.00 86.25 78 ASP A C 1
ATOM 626 O O . ASP A 1 78 ? 10.586 11.942 -7.233 1.00 86.25 78 ASP A O 1
ATOM 630 N N . LEU A 1 79 ? 11.524 11.961 -5.200 1.00 84.38 79 LEU A N 1
ATOM 631 C CA . LEU A 1 79 ? 12.675 11.145 -5.584 1.00 84.38 79 LEU A CA 1
ATOM 632 C C . LEU A 1 79 ? 12.260 9.722 -5.975 1.00 84.38 79 LEU A C 1
ATOM 634 O O . LEU A 1 79 ? 12.764 9.219 -6.972 1.00 84.38 79 LEU A O 1
ATOM 638 N N . ALA A 1 80 ? 11.335 9.110 -5.231 1.00 85.25 80 ALA A N 1
ATOM 639 C CA . ALA A 1 80 ? 10.879 7.742 -5.477 1.00 85.25 80 ALA A CA 1
ATOM 640 C C . ALA A 1 80 ? 10.003 7.601 -6.734 1.00 85.25 80 ALA A C 1
ATOM 642 O O . ALA A 1 80 ? 9.994 6.544 -7.363 1.00 85.25 80 ALA A O 1
ATOM 643 N N . PHE A 1 81 ? 9.260 8.653 -7.097 1.00 84.06 81 PHE A N 1
ATOM 644 C CA . PHE A 1 81 ? 8.366 8.651 -8.260 1.00 84.06 81 PHE A CA 1
ATOM 645 C C . PHE A 1 81 ? 8.958 9.344 -9.502 1.00 84.06 81 PHE A C 1
ATOM 647 O O . PHE A 1 81 ? 8.402 9.222 -10.591 1.00 84.06 81 PHE A O 1
ATOM 654 N N . SER A 1 82 ? 10.082 10.062 -9.387 1.00 74.38 82 SER A N 1
ATOM 655 C CA . SER A 1 82 ? 10.676 10.785 -10.518 1.00 74.38 82 SER A CA 1
ATOM 656 C C . SER A 1 82 ? 11.275 9.843 -11.569 1.00 74.38 82 SER A C 1
ATOM 658 O O . SER A 1 82 ? 12.192 9.063 -11.315 1.00 74.38 82 SER A O 1
ATOM 660 N N . GLY A 1 83 ? 10.829 10.000 -12.820 1.00 57.19 83 GLY A N 1
ATOM 661 C CA . GLY A 1 83 ? 11.378 9.309 -13.993 1.00 57.19 83 GLY A CA 1
ATOM 662 C C . GLY A 1 83 ? 12.807 9.724 -14.381 1.00 57.19 83 GLY A C 1
ATOM 663 O O . GLY A 1 83 ? 13.399 9.114 -15.276 1.00 57.19 83 GLY A O 1
ATOM 664 N N . ARG A 1 84 ? 13.406 10.728 -13.716 1.00 51.88 84 ARG A N 1
ATOM 665 C CA . ARG A 1 84 ? 14.797 11.162 -13.951 1.00 51.88 84 ARG A CA 1
ATOM 666 C C . ARG A 1 84 ? 15.777 10.205 -13.271 1.00 51.88 84 ARG A C 1
ATOM 668 O O . ARG A 1 84 ? 16.354 10.477 -12.226 1.00 51.88 84 ARG A O 1
ATOM 675 N N . LYS A 1 85 ? 15.961 9.044 -13.902 1.00 55.84 85 LYS A N 1
ATOM 676 C CA . LYS A 1 85 ? 16.757 7.908 -13.411 1.00 55.84 85 LYS A CA 1
ATOM 677 C C . LYS A 1 85 ? 18.263 8.081 -13.641 1.00 55.84 85 LYS A C 1
ATOM 679 O O . LYS A 1 85 ? 18.930 7.160 -14.122 1.00 55.84 85 LYS A O 1
ATOM 684 N N . THR A 1 86 ? 18.817 9.231 -13.277 1.00 41.41 86 THR A N 1
ATOM 685 C CA . THR A 1 86 ? 20.264 9.462 -13.242 1.00 41.41 86 THR A CA 1
ATOM 686 C C . THR A 1 86 ? 20.793 8.987 -11.881 1.00 41.41 86 THR A C 1
ATOM 688 O O . THR A 1 86 ? 20.756 9.693 -10.887 1.00 41.41 86 THR A O 1
ATOM 691 N N . SER A 1 87 ? 21.275 7.741 -11.827 1.00 40.25 87 SER A N 1
ATOM 692 C CA . SER A 1 87 ? 22.146 7.213 -10.755 1.00 40.25 87 SER A CA 1
ATOM 693 C C . SER A 1 87 ? 21.571 6.853 -9.360 1.00 40.25 87 SER A C 1
ATOM 695 O O . SER A 1 87 ? 22.363 6.607 -8.452 1.00 40.25 87 SER A O 1
ATOM 697 N N . LEU A 1 88 ? 20.259 6.689 -9.157 1.00 47.94 88 LEU A N 1
ATOM 698 C CA . LEU A 1 88 ? 19.696 6.318 -7.834 1.00 47.94 88 LEU A CA 1
ATOM 699 C C . LEU A 1 88 ? 18.826 5.045 -7.853 1.00 47.94 88 LEU A C 1
ATOM 701 O O . LEU A 1 88 ? 17.757 4.984 -7.272 1.00 47.94 88 LEU A O 1
ATOM 705 N N . LYS A 1 89 ? 19.308 3.956 -8.470 1.00 55.22 89 LYS A N 1
ATOM 706 C CA . LYS A 1 89 ? 18.588 2.657 -8.523 1.00 55.22 89 LYS A CA 1
ATOM 707 C C . LYS A 1 89 ? 18.206 2.060 -7.147 1.00 55.22 89 LYS A C 1
ATOM 709 O O . LYS A 1 89 ? 17.443 1.103 -7.117 1.00 55.22 89 LYS A O 1
ATOM 714 N N . ALA A 1 90 ? 18.747 2.580 -6.044 1.00 60.84 90 ALA A N 1
ATOM 715 C CA . ALA A 1 90 ? 18.473 2.114 -4.686 1.00 60.84 90 ALA A CA 1
ATOM 716 C C . ALA A 1 90 ? 17.364 2.905 -3.963 1.00 60.84 90 ALA A C 1
ATOM 718 O O . ALA A 1 90 ? 16.741 2.360 -3.056 1.00 60.84 90 ALA A O 1
ATOM 719 N N . THR A 1 91 ? 17.086 4.161 -4.336 1.00 67.12 91 THR A N 1
ATOM 720 C CA . THR A 1 91 ? 16.177 5.019 -3.549 1.00 67.12 91 THR A CA 1
ATOM 721 C C . THR A 1 91 ? 14.739 4.535 -3.588 1.00 67.12 91 THR A C 1
ATOM 723 O O . THR A 1 91 ? 14.109 4.424 -2.539 1.00 67.12 91 THR A O 1
ATOM 726 N N . ASP A 1 92 ? 14.245 4.172 -4.770 1.00 76.56 92 ASP A N 1
ATOM 727 C CA . ASP A 1 92 ? 12.84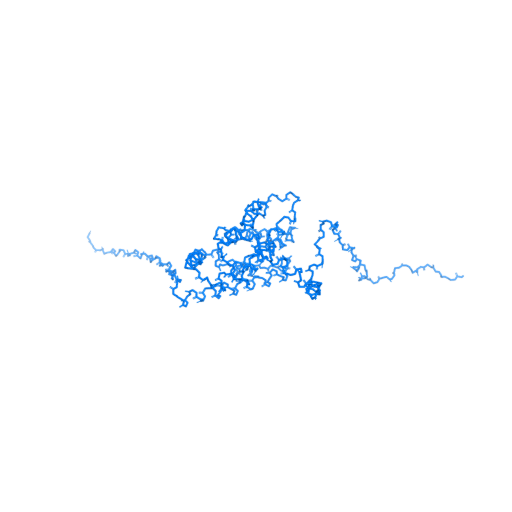8 3.771 -4.965 1.00 76.56 92 ASP A CA 1
ATOM 728 C C . ASP A 1 92 ? 12.577 2.438 -4.253 1.00 76.56 92 ASP A C 1
ATOM 730 O O . ASP A 1 92 ? 11.545 2.252 -3.613 1.00 76.56 92 ASP A O 1
ATOM 734 N N . PHE A 1 93 ? 13.558 1.527 -4.289 1.00 83.75 93 PHE A N 1
ATOM 735 C CA . PHE A 1 93 ? 13.514 0.263 -3.556 1.00 83.75 93 PHE A CA 1
ATOM 736 C C . PHE A 1 93 ? 13.372 0.491 -2.050 1.00 83.75 93 PHE A C 1
ATOM 738 O O . PHE A 1 93 ? 12.466 -0.072 -1.433 1.00 83.75 93 PHE A O 1
ATOM 745 N N . HIS A 1 94 ? 14.242 1.314 -1.454 1.00 88.12 94 HIS A N 1
ATOM 746 C CA . HIS A 1 94 ? 14.183 1.591 -0.020 1.00 88.12 94 HIS A CA 1
ATOM 747 C C . HIS A 1 94 ? 12.881 2.295 0.358 1.00 88.12 94 HIS A C 1
ATOM 749 O O . HIS A 1 94 ? 12.272 1.933 1.362 1.00 88.12 94 HIS A O 1
ATOM 755 N N . TYR A 1 95 ? 12.419 3.235 -0.468 1.00 92.25 95 TYR A N 1
ATOM 756 C CA . TYR A 1 95 ? 11.161 3.940 -0.257 1.00 92.25 95 TYR A CA 1
ATOM 757 C C . TYR A 1 95 ? 9.962 2.985 -0.214 1.00 92.25 95 TYR A C 1
ATOM 759 O O . TYR A 1 95 ? 9.243 2.939 0.785 1.00 92.25 95 TYR A O 1
ATOM 767 N N . PHE A 1 96 ? 9.769 2.177 -1.262 1.00 93.25 96 PHE A N 1
ATOM 768 C CA . PHE A 1 96 ? 8.635 1.256 -1.343 1.00 93.25 96 PHE A CA 1
ATOM 769 C C . PHE A 1 96 ? 8.728 0.123 -0.322 1.00 93.25 96 PHE A C 1
ATOM 771 O O . PHE A 1 96 ? 7.719 -0.252 0.272 1.00 93.25 96 PHE A O 1
ATOM 778 N N . THR A 1 97 ? 9.928 -0.397 -0.058 1.00 93.12 97 THR A N 1
ATOM 779 C CA . THR A 1 97 ? 10.126 -1.440 0.960 1.00 93.12 97 THR A CA 1
ATOM 780 C C . THR A 1 97 ? 9.797 -0.910 2.349 1.00 93.12 97 THR A C 1
ATOM 782 O O . THR A 1 97 ? 9.081 -1.564 3.106 1.00 93.12 97 THR A O 1
ATOM 785 N N . PHE A 1 98 ? 10.254 0.301 2.674 1.00 95.06 98 PHE A N 1
ATOM 786 C CA . PHE A 1 98 ? 9.968 0.925 3.957 1.00 95.06 98 PHE A CA 1
ATOM 787 C C . PHE A 1 98 ? 8.479 1.255 4.120 1.00 95.06 98 PHE A C 1
ATOM 789 O O . PHE A 1 98 ? 7.902 0.955 5.164 1.00 95.06 98 PHE A O 1
ATOM 796 N N . ALA A 1 99 ? 7.833 1.786 3.076 1.00 96.50 99 ALA A N 1
ATOM 797 C CA . ALA A 1 99 ? 6.389 2.017 3.064 1.00 96.50 99 ALA A CA 1
ATOM 798 C C . ALA A 1 99 ? 5.598 0.710 3.242 1.00 96.50 99 ALA A C 1
ATOM 800 O O . ALA A 1 99 ? 4.691 0.650 4.068 1.00 96.50 99 ALA A O 1
ATOM 801 N N . THR A 1 100 ? 5.975 -0.357 2.527 1.00 96.81 100 THR A N 1
ATOM 802 C CA . THR A 1 100 ? 5.359 -1.690 2.657 1.00 96.81 100 THR A CA 1
ATOM 803 C C . THR A 1 100 ? 5.489 -2.208 4.087 1.00 96.81 100 THR A C 1
ATOM 805 O O . THR A 1 100 ? 4.502 -2.632 4.683 1.00 96.81 100 THR A O 1
ATOM 808 N N . PHE A 1 101 ? 6.695 -2.141 4.660 1.00 96.19 101 PHE A N 1
ATOM 809 C CA . PHE A 1 101 ? 6.953 -2.587 6.026 1.00 96.19 101 PHE A CA 1
ATOM 810 C C . PHE A 1 101 ? 6.113 -1.813 7.044 1.00 96.19 101 PHE A C 1
ATOM 812 O O . PHE A 1 101 ? 5.466 -2.426 7.889 1.00 96.19 101 PHE A O 1
ATOM 819 N N . MET A 1 102 ? 6.086 -0.481 6.955 1.00 96.94 102 MET A N 1
ATOM 820 C CA . MET A 1 102 ? 5.351 0.354 7.905 1.00 96.94 102 MET A CA 1
ATOM 821 C C . MET A 1 102 ? 3.834 0.189 7.764 1.00 96.94 102 MET A C 1
ATOM 823 O O . MET A 1 102 ? 3.148 0.128 8.779 1.00 96.94 102 MET A O 1
ATOM 827 N N . LEU A 1 103 ? 3.302 0.036 6.546 1.00 96.56 103 LEU A N 1
ATOM 828 C CA . LEU A 1 103 ? 1.885 -0.282 6.329 1.00 96.56 103 LEU A CA 1
ATOM 829 C C . LEU A 1 103 ? 1.517 -1.650 6.919 1.00 96.56 103 LEU A C 1
ATOM 831 O O . LEU A 1 103 ? 0.541 -1.752 7.663 1.00 96.56 103 LEU A O 1
ATOM 835 N N . ALA A 1 104 ? 2.320 -2.684 6.653 1.00 95.44 104 ALA A N 1
ATOM 836 C CA . ALA A 1 104 ? 2.109 -4.015 7.214 1.00 95.44 104 ALA A CA 1
ATOM 837 C C . ALA A 1 104 ? 2.195 -3.997 8.750 1.00 95.44 104 ALA A C 1
ATOM 839 O O . ALA A 1 104 ? 1.322 -4.536 9.429 1.00 95.44 104 ALA A O 1
ATOM 840 N N . PHE A 1 105 ? 3.208 -3.327 9.310 1.00 95.25 105 PHE A N 1
ATOM 841 C CA . PHE A 1 105 ? 3.371 -3.138 10.751 1.00 95.25 105 PHE A CA 1
ATOM 842 C C . PHE A 1 105 ? 2.136 -2.465 11.356 1.00 95.25 105 PHE A C 1
ATOM 844 O O . PHE A 1 105 ? 1.543 -2.993 12.297 1.00 95.25 105 PHE A O 1
ATOM 851 N N . SER A 1 106 ? 1.694 -1.347 10.778 1.00 94.19 106 SER A N 1
ATOM 852 C CA . SER A 1 106 ? 0.500 -0.630 11.222 1.00 94.19 106 SER A CA 1
ATOM 853 C C . SER A 1 106 ? -0.757 -1.496 11.174 1.00 94.19 106 SER A C 1
ATOM 855 O O . SER A 1 106 ? -1.555 -1.459 12.111 1.00 94.19 106 SER A O 1
ATOM 857 N N . ARG A 1 107 ? -0.911 -2.327 10.136 1.00 93.12 107 ARG A N 1
ATOM 858 C CA . ARG A 1 107 ? -2.024 -3.274 9.995 1.00 93.12 107 ARG A CA 1
ATOM 859 C C . ARG A 1 107 ? -2.031 -4.328 11.099 1.00 93.12 107 ARG A C 1
ATOM 861 O O . ARG A 1 107 ? -3.064 -4.546 11.728 1.00 93.12 107 ARG A O 1
ATOM 868 N N . PHE A 1 108 ? -0.888 -4.960 11.367 1.00 91.88 108 PHE A N 1
ATOM 869 C CA . PHE A 1 108 ? -0.782 -6.012 12.384 1.00 91.88 108 PHE A CA 1
ATOM 870 C C . PHE A 1 108 ? -0.931 -5.478 13.813 1.00 91.88 108 PHE A C 1
ATOM 872 O O . PHE A 1 108 ? -1.582 -6.117 14.637 1.00 91.88 108 PHE A O 1
ATOM 879 N N . TYR A 1 109 ? -0.383 -4.296 14.101 1.00 91.19 109 TYR A N 1
ATOM 880 C CA . TYR A 1 109 ? -0.492 -3.657 15.416 1.00 91.19 109 TYR A CA 1
ATOM 881 C C . TYR A 1 109 ? -1.755 -2.805 15.590 1.00 91.19 109 TYR A C 1
ATOM 883 O O . TYR A 1 109 ? -1.939 -2.223 16.657 1.00 91.19 109 TYR A O 1
ATOM 891 N N . ARG A 1 110 ? -2.627 -2.744 14.572 1.00 90.19 110 ARG A N 1
ATOM 892 C CA . ARG A 1 110 ? -3.862 -1.939 14.558 1.00 90.19 110 ARG A CA 1
ATOM 893 C C . ARG A 1 110 ? -3.606 -0.477 14.932 1.00 90.19 110 ARG A C 1
ATOM 895 O O . ARG A 1 110 ? -4.351 0.123 15.701 1.00 90.19 110 ARG A O 1
ATOM 902 N N . ILE A 1 111 ? -2.524 0.078 14.394 1.00 91.88 111 ILE A N 1
ATOM 903 C CA . ILE A 1 111 ? -2.167 1.477 14.602 1.00 91.88 111 ILE A CA 1
ATOM 904 C C . ILE A 1 111 ? -3.199 2.368 13.910 1.00 91.88 111 ILE A C 1
ATOM 906 O O . ILE A 1 111 ? -3.700 2.032 12.835 1.00 91.88 111 ILE A O 1
ATOM 910 N N . SER A 1 112 ? -3.496 3.508 14.531 1.00 91.81 112 SER A N 1
ATOM 911 C CA . SER A 1 112 ? -4.366 4.534 13.961 1.00 91.81 112 SER A CA 1
ATOM 912 C C . SER A 1 112 ? -3.882 4.971 12.575 1.00 91.81 112 SER A C 1
ATOM 914 O O . SER A 1 112 ? -2.711 5.330 12.406 1.00 91.81 112 SER A O 1
ATOM 916 N N . CYS A 1 113 ? -4.782 4.985 11.587 1.00 92.31 113 CYS A N 1
ATOM 917 C CA . CYS A 1 113 ? -4.458 5.376 10.214 1.00 92.31 113 CYS A CA 1
ATOM 918 C C . CYS A 1 113 ? -4.053 6.850 10.084 1.00 92.31 113 CYS A C 1
ATOM 920 O O . CYS A 1 113 ? -3.365 7.227 9.132 1.00 92.31 113 CYS A O 1
ATOM 922 N N . GLN A 1 114 ? -4.386 7.671 11.083 1.00 92.00 114 GLN A N 1
ATOM 923 C CA . GLN A 1 114 ? -3.960 9.066 11.169 1.00 92.00 114 GLN A CA 1
ATOM 924 C C . GLN A 1 114 ? -2.429 9.196 11.294 1.00 92.00 114 GLN A C 1
ATOM 926 O O . GLN A 1 114 ? -1.839 10.130 10.746 1.00 92.00 114 GLN A O 1
ATOM 931 N N . LEU A 1 115 ? -1.753 8.230 11.932 1.00 94.12 115 LEU A N 1
ATOM 932 C CA . LEU A 1 115 ? -0.303 8.278 12.167 1.00 94.12 115 LEU A CA 1
ATOM 933 C C . LEU A 1 115 ? 0.540 7.974 10.920 1.00 94.12 115 LEU A C 1
ATOM 935 O O . LEU A 1 115 ? 1.726 8.300 10.886 1.00 94.12 115 LEU A O 1
ATOM 939 N N . PHE A 1 116 ? -0.050 7.398 9.872 1.00 94.50 116 PHE A N 1
ATOM 940 C CA . PHE A 1 116 ? 0.646 7.036 8.630 1.00 94.50 116 PHE A CA 1
ATOM 941 C C . PHE A 1 116 ? -0.095 7.505 7.367 1.00 94.50 116 PHE A C 1
ATOM 943 O O . PHE A 1 116 ? 0.041 6.922 6.289 1.00 94.50 116 PHE A O 1
ATOM 950 N N . ASN A 1 117 ? -0.832 8.614 7.476 1.00 93.44 117 ASN A N 1
ATOM 951 C CA . ASN A 1 117 ? -1.599 9.216 6.380 1.00 93.44 117 ASN A CA 1
ATOM 952 C C . ASN A 1 117 ? -0.756 9.621 5.154 1.00 93.44 117 ASN A C 1
ATOM 954 O O . ASN A 1 117 ? -1.299 9.822 4.072 1.00 93.44 117 ASN A O 1
ATOM 958 N N . SER A 1 118 ? 0.573 9.708 5.280 1.00 94.50 118 SER A N 1
ATOM 959 C CA . SER A 1 118 ? 1.464 9.957 4.139 1.00 94.50 118 SER A CA 1
ATOM 960 C C . SER A 1 118 ? 1.493 8.800 3.132 1.00 94.50 118 SER A C 1
ATOM 962 O O . SER A 1 118 ? 1.754 9.048 1.953 1.00 94.50 118 SER A O 1
ATOM 964 N N . THR A 1 119 ? 1.214 7.573 3.590 1.00 96.19 119 THR A N 1
ATOM 965 C CA . THR A 1 119 ? 1.124 6.349 2.775 1.00 96.19 119 THR A CA 1
ATOM 966 C C . THR A 1 119 ? -0.272 5.733 2.751 1.00 96.19 119 THR A C 1
ATOM 968 O O . THR A 1 119 ? -0.501 4.773 2.023 1.00 96.19 119 THR A O 1
ATOM 971 N N . PHE A 1 120 ? -1.204 6.257 3.546 1.00 95.69 120 PHE A N 1
ATOM 972 C CA . PHE A 1 120 ? -2.594 5.810 3.589 1.00 95.69 120 PHE A CA 1
ATOM 973 C C . PHE A 1 120 ? -3.533 6.976 3.275 1.00 95.69 120 PHE A C 1
ATOM 975 O O . PHE A 1 120 ? -4.192 7.537 4.147 1.00 95.69 120 PHE A O 1
ATOM 982 N N . SER A 1 121 ? -3.538 7.366 2.002 1.00 95.25 121 SER A N 1
ATOM 983 C CA . SER A 1 121 ? -4.429 8.381 1.446 1.00 95.25 121 SER A CA 1
ATOM 984 C C . SER A 1 121 ? -4.759 8.059 -0.009 1.00 95.25 121 SER A C 1
ATOM 986 O O . SER A 1 121 ? -3.993 7.368 -0.690 1.00 95.25 121 SER A O 1
ATOM 988 N N . ILE A 1 122 ? -5.875 8.601 -0.504 1.00 94.81 122 ILE A N 1
ATOM 989 C CA . ILE A 1 122 ? -6.269 8.455 -1.911 1.00 94.81 122 ILE A CA 1
ATOM 990 C C . ILE A 1 122 ? -5.230 9.062 -2.866 1.00 94.81 122 ILE A C 1
ATOM 992 O O . ILE A 1 122 ? -4.982 8.516 -3.935 1.00 94.81 122 ILE A O 1
ATOM 996 N N . GLU A 1 123 ? -4.571 10.150 -2.460 1.00 95.06 123 GLU A N 1
ATOM 997 C CA . GLU A 1 123 ? -3.518 10.807 -3.240 1.00 95.06 123 GLU A CA 1
ATOM 998 C C . GLU A 1 123 ? -2.312 9.887 -3.438 1.00 95.06 123 GLU A C 1
ATOM 1000 O O . GLU A 1 123 ? -1.815 9.727 -4.552 1.00 95.06 123 GLU A O 1
ATOM 1005 N N . PHE A 1 124 ? -1.846 9.253 -2.358 1.00 96.25 124 PHE A N 1
ATOM 1006 C CA . PHE A 1 124 ? -0.721 8.327 -2.433 1.00 96.25 124 PHE A CA 1
ATOM 1007 C C . PHE A 1 124 ? -1.098 7.057 -3.198 1.00 96.25 124 PHE A C 1
ATOM 1009 O O . PHE A 1 124 ? -0.303 6.544 -3.983 1.00 96.25 124 PHE A O 1
ATOM 1016 N N . PHE A 1 125 ? -2.334 6.583 -3.024 1.00 96.56 125 PHE A N 1
ATOM 1017 C CA . PHE A 1 125 ? -2.860 5.473 -3.807 1.00 96.56 125 PHE A CA 1
ATOM 1018 C C . PHE A 1 125 ? -2.851 5.795 -5.302 1.00 96.56 125 PHE A C 1
ATOM 1020 O O . PHE A 1 125 ? -2.298 5.015 -6.072 1.00 96.56 125 PHE A O 1
ATOM 1027 N N . HIS A 1 126 ? -3.344 6.973 -5.703 1.00 95.94 126 HIS A N 1
ATOM 1028 C CA . HIS A 1 126 ? -3.278 7.431 -7.089 1.00 95.94 126 HIS A CA 1
ATOM 1029 C C . HIS A 1 126 ? -1.842 7.397 -7.623 1.00 95.94 126 HIS A C 1
ATOM 1031 O O . HIS A 1 126 ? -1.598 6.799 -8.666 1.00 95.94 126 HIS A O 1
ATOM 1037 N N . GLN A 1 127 ? -0.876 7.952 -6.884 1.00 93.94 127 GLN A N 1
ATOM 1038 C CA . GLN A 1 127 ? 0.537 7.955 -7.287 1.00 93.94 127 GLN A CA 1
ATOM 1039 C C . GLN A 1 127 ? 1.087 6.546 -7.522 1.00 93.94 127 GLN A C 1
ATOM 1041 O O . GLN A 1 127 ? 1.735 6.304 -8.539 1.00 93.94 127 GLN A O 1
ATOM 1046 N N . ILE A 1 128 ? 0.795 5.605 -6.620 1.00 95.31 128 ILE A N 1
ATOM 1047 C CA . ILE A 1 128 ? 1.199 4.203 -6.774 1.00 95.31 128 ILE A CA 1
ATOM 1048 C C . ILE A 1 128 ? 0.528 3.575 -7.997 1.00 95.31 128 ILE A C 1
ATOM 1050 O O . ILE A 1 128 ? 1.208 2.936 -8.797 1.00 95.31 128 ILE A O 1
ATOM 1054 N N . THR A 1 129 ? -0.780 3.773 -8.182 1.00 94.88 129 THR A N 1
ATOM 1055 C CA . THR A 1 129 ? -1.496 3.214 -9.337 1.00 94.88 129 THR A CA 1
ATOM 1056 C C . THR A 1 129 ? -0.984 3.777 -10.663 1.00 94.88 129 THR A C 1
ATOM 1058 O O . THR A 1 129 ? -0.723 3.008 -11.581 1.00 94.88 129 THR A O 1
ATOM 1061 N N . SER A 1 130 ? -0.736 5.086 -10.743 1.00 93.62 130 SER A N 1
ATOM 1062 C CA . SER A 1 130 ? -0.176 5.750 -11.922 1.00 93.62 130 SER A CA 1
ATOM 1063 C C . SER A 1 130 ? 1.241 5.262 -12.222 1.00 93.62 130 SER A C 1
ATOM 1065 O O . SER A 1 130 ? 1.540 4.934 -13.368 1.00 93.62 130 SER A O 1
ATOM 1067 N N . PHE A 1 131 ? 2.088 5.124 -11.195 1.00 92.06 131 PHE A N 1
ATOM 1068 C CA . PHE A 1 131 ? 3.436 4.572 -11.341 1.00 92.06 131 PHE A CA 1
ATOM 1069 C C . PHE A 1 131 ? 3.422 3.133 -11.867 1.00 92.06 131 PHE A C 1
ATOM 1071 O O . PHE A 1 131 ? 4.236 2.778 -12.722 1.00 92.06 131 PHE A O 1
ATOM 1078 N N . LEU A 1 132 ? 2.513 2.297 -11.356 1.00 92.56 132 LEU A N 1
ATOM 1079 C CA . LEU A 1 132 ? 2.356 0.920 -11.815 1.00 92.56 132 LEU A CA 1
ATOM 1080 C C . LEU A 1 132 ? 1.895 0.889 -13.271 1.00 92.56 132 LEU A C 1
ATOM 1082 O O . LEU A 1 132 ? 2.540 0.231 -14.083 1.00 92.56 132 LEU A O 1
ATOM 1086 N N . THR A 1 133 ? 0.851 1.641 -13.621 1.00 91.81 133 THR A N 1
ATOM 1087 C CA . THR A 1 133 ? 0.362 1.738 -15.002 1.00 91.81 133 THR A CA 1
ATOM 1088 C C . THR A 1 133 ? 1.478 2.166 -15.955 1.00 91.81 133 THR A C 1
ATOM 1090 O O . THR A 1 133 ? 1.754 1.460 -16.921 1.00 91.81 133 THR A O 1
ATOM 1093 N N . GLU A 1 134 ? 2.192 3.254 -15.652 1.00 89.62 134 GLU A N 1
ATOM 1094 C CA . GLU A 1 134 ? 3.312 3.731 -16.474 1.00 89.62 134 GLU A CA 1
ATOM 1095 C C . GLU A 1 134 ? 4.422 2.679 -16.590 1.00 89.62 134 GLU A C 1
ATOM 1097 O O . GLU A 1 134 ? 4.901 2.379 -17.685 1.00 89.62 134 GLU A O 1
ATOM 1102 N N . SER A 1 135 ? 4.817 2.072 -15.469 1.00 87.69 135 SER A N 1
ATOM 1103 C CA . SER A 1 135 ? 5.891 1.080 -15.461 1.00 87.69 135 SER A CA 1
ATOM 1104 C C . SER A 1 135 ? 5.537 -0.155 -16.288 1.00 87.69 135 SER A C 1
ATOM 1106 O O . SER A 1 135 ? 6.392 -0.660 -17.018 1.00 87.69 135 SER A O 1
ATOM 1108 N N . PHE A 1 136 ? 4.286 -0.618 -16.229 1.00 87.12 136 PHE A N 1
ATOM 1109 C CA . PHE A 1 136 ? 3.824 -1.752 -17.025 1.00 87.12 136 PHE A CA 1
ATOM 1110 C C . PHE A 1 136 ? 3.673 -1.412 -18.512 1.00 87.12 136 PHE A C 1
ATOM 1112 O O . PHE A 1 136 ? 3.993 -2.259 -19.347 1.00 87.12 136 PHE A O 1
ATOM 1119 N N . GLU A 1 137 ? 3.273 -0.191 -18.870 1.00 87.56 137 GLU A N 1
ATOM 1120 C CA . GLU A 1 137 ? 3.270 0.259 -20.269 1.00 87.56 137 GLU A CA 1
ATOM 1121 C C . GLU A 1 137 ? 4.692 0.348 -20.848 1.00 87.56 137 GLU A C 1
ATOM 1123 O O . GLU A 1 137 ? 4.950 -0.107 -21.969 1.00 87.56 137 GLU A O 1
ATOM 1128 N N . ILE A 1 138 ? 5.665 0.819 -20.061 1.00 84.56 138 ILE A N 1
ATOM 1129 C CA . ILE A 1 138 ? 7.074 0.821 -20.478 1.00 84.56 138 ILE A CA 1
ATOM 1130 C C . ILE A 1 138 ? 7.596 -0.612 -20.635 1.00 84.56 138 ILE A C 1
ATOM 1132 O O . ILE A 1 138 ? 8.282 -0.912 -21.606 1.00 84.56 138 ILE A O 1
ATOM 1136 N N . MET A 1 139 ? 7.229 -1.539 -19.748 1.00 83.44 139 MET A N 1
ATOM 1137 C CA . MET A 1 139 ? 7.624 -2.949 -19.881 1.00 83.44 139 MET A CA 1
ATOM 1138 C C . MET A 1 139 ? 7.071 -3.626 -21.145 1.00 83.44 139 MET A C 1
ATOM 1140 O O . MET A 1 139 ? 7.674 -4.588 -21.626 1.00 83.44 139 MET A O 1
ATOM 1144 N N . LYS A 1 140 ? 5.935 -3.160 -21.683 1.00 83.75 140 LYS A N 1
ATOM 1145 C CA . LYS A 1 140 ? 5.374 -3.664 -22.948 1.00 83.75 140 LYS A CA 1
ATOM 1146 C C . LYS A 1 140 ? 6.129 -3.130 -24.167 1.00 83.75 140 LYS A C 1
ATOM 1148 O O . LYS A 1 140 ? 6.292 -3.865 -25.140 1.00 83.75 140 LYS A O 1
ATOM 1153 N N . THR A 1 141 ? 6.567 -1.873 -24.113 1.00 85.12 141 THR A N 1
ATOM 1154 C CA . THR A 1 141 ? 7.149 -1.145 -25.252 1.00 85.12 141 THR A CA 1
ATOM 1155 C C . THR A 1 141 ? 8.677 -1.247 -25.321 1.00 85.12 141 THR A C 1
ATOM 1157 O O . THR A 1 141 ? 9.223 -1.488 -26.395 1.00 85.12 141 THR A O 1
ATOM 1160 N N . ASP A 1 142 ? 9.371 -1.137 -24.188 1.00 81.19 142 ASP A N 1
ATOM 1161 C CA . ASP A 1 142 ? 10.833 -1.131 -24.081 1.00 81.19 142 ASP A CA 1
ATOM 1162 C C . ASP A 1 142 ? 11.354 -2.468 -23.530 1.00 81.19 142 ASP A C 1
ATOM 1164 O O . ASP A 1 142 ? 11.428 -2.699 -22.317 1.00 81.19 142 ASP A O 1
ATOM 1168 N N . ARG A 1 143 ? 11.746 -3.359 -24.452 1.00 77.19 143 ARG A N 1
ATOM 1169 C CA . ARG A 1 143 ? 12.275 -4.695 -24.136 1.00 77.19 143 ARG A CA 1
ATOM 1170 C C . ARG A 1 143 ? 13.624 -4.654 -23.406 1.00 77.19 143 ARG A C 1
ATOM 1172 O O . ARG A 1 143 ? 13.912 -5.574 -22.636 1.00 77.19 143 ARG A O 1
ATOM 1179 N N . ASP A 1 144 ? 14.422 -3.607 -23.600 1.00 76.75 144 ASP A N 1
ATOM 1180 C CA . ASP A 1 144 ? 15.789 -3.520 -23.078 1.00 76.75 144 ASP A CA 1
ATOM 1181 C C . ASP A 1 144 ? 15.804 -3.175 -21.586 1.00 76.75 144 ASP A C 1
ATOM 1183 O O . ASP A 1 144 ? 16.654 -3.653 -20.826 1.00 76.75 144 ASP A O 1
ATOM 1187 N N . ASN A 1 145 ? 14.816 -2.400 -21.132 1.00 76.31 145 ASN A N 1
ATOM 1188 C CA . ASN A 1 145 ? 14.709 -1.982 -19.738 1.00 76.31 145 ASN A CA 1
ATOM 1189 C C . ASN A 1 145 ? 13.719 -2.799 -18.891 1.00 76.31 145 ASN A C 1
ATOM 1191 O O . ASN A 1 145 ? 13.598 -2.511 -17.695 1.00 76.31 145 ASN A O 1
ATOM 1195 N N . ILE A 1 146 ? 13.078 -3.847 -19.434 1.00 80.19 146 ILE A N 1
ATOM 1196 C CA . ILE A 1 146 ? 12.051 -4.649 -18.731 1.00 80.19 146 ILE A CA 1
ATOM 1197 C C . ILE A 1 146 ? 12.456 -4.992 -17.300 1.00 80.19 146 ILE A C 1
ATOM 1199 O O . ILE A 1 146 ? 11.699 -4.737 -16.371 1.00 80.19 146 ILE A O 1
ATOM 1203 N N . ARG A 1 147 ? 13.657 -5.546 -17.094 1.00 79.06 147 ARG A N 1
ATOM 1204 C CA . ARG A 1 147 ? 14.094 -6.016 -15.765 1.00 79.06 147 ARG A CA 1
ATOM 1205 C C . ARG A 1 147 ? 14.116 -4.904 -14.719 1.00 79.06 147 ARG A C 1
ATOM 1207 O O . ARG A 1 147 ? 13.833 -5.150 -13.552 1.00 79.06 147 ARG A O 1
ATOM 1214 N N . LYS A 1 148 ? 14.470 -3.687 -15.132 1.00 78.50 148 LYS A N 1
ATOM 1215 C CA . LYS A 1 148 ? 14.541 -2.525 -14.244 1.00 78.50 148 LYS A CA 1
ATOM 1216 C C . LYS A 1 148 ? 13.141 -2.111 -13.799 1.00 78.50 148 LYS A C 1
ATOM 1218 O O . LYS A 1 148 ? 12.920 -1.919 -12.610 1.00 78.50 148 LYS A O 1
ATOM 1223 N N . TYR A 1 149 ? 12.214 -1.998 -14.746 1.00 82.44 149 TYR A N 1
ATOM 1224 C CA . TYR A 1 149 ? 10.829 -1.632 -14.456 1.00 82.44 149 TYR A CA 1
ATOM 1225 C C . TYR A 1 149 ? 10.088 -2.745 -13.719 1.00 82.44 149 TYR A C 1
ATOM 1227 O O . TYR A 1 149 ? 9.349 -2.445 -12.791 1.00 82.44 149 TYR A O 1
ATOM 1235 N N . ALA A 1 150 ? 10.368 -4.011 -14.028 1.00 82.94 150 ALA A N 1
ATOM 1236 C CA . ALA A 1 150 ? 9.849 -5.167 -13.304 1.00 82.94 150 ALA A CA 1
ATOM 1237 C C . ALA A 1 150 ? 10.224 -5.124 -11.818 1.00 82.94 150 ALA A C 1
ATOM 1239 O O . ALA A 1 150 ? 9.373 -5.322 -10.957 1.00 82.94 150 ALA A O 1
ATOM 1240 N N . LEU A 1 151 ? 11.491 -4.827 -11.511 1.00 82.81 151 LEU A N 1
ATOM 1241 C CA . LEU A 1 151 ? 11.965 -4.776 -10.132 1.00 82.81 151 LEU A CA 1
ATOM 1242 C C . LEU A 1 151 ? 11.344 -3.606 -9.355 1.00 82.81 151 LEU A C 1
ATOM 1244 O O . LEU A 1 151 ? 10.862 -3.808 -8.247 1.00 82.81 151 LEU A O 1
ATOM 1248 N N . SER A 1 152 ? 11.309 -2.399 -9.928 1.00 84.19 152 SER A N 1
ATOM 1249 C CA . SER A 1 152 ? 10.641 -1.258 -9.283 1.00 84.19 152 SER A CA 1
ATOM 1250 C C . SER A 1 152 ? 9.133 -1.492 -9.118 1.00 84.19 152 SER A C 1
ATOM 1252 O O . SER A 1 152 ? 8.581 -1.196 -8.060 1.00 84.19 152 SER A O 1
ATOM 1254 N N . SER A 1 153 ? 8.483 -2.081 -10.128 1.00 88.50 153 SER A N 1
ATOM 1255 C CA . SER A 1 153 ? 7.057 -2.426 -10.083 1.00 88.50 153 SER A CA 1
ATOM 1256 C C . SER A 1 153 ? 6.767 -3.466 -9.013 1.00 88.50 153 SER A C 1
ATOM 1258 O O . SER A 1 153 ? 5.780 -3.320 -8.308 1.00 88.50 153 SER A O 1
ATOM 1260 N N . GLN A 1 154 ? 7.636 -4.464 -8.818 1.00 90.50 154 GLN A N 1
ATOM 1261 C CA . GLN A 1 154 ? 7.473 -5.455 -7.753 1.00 90.50 154 GLN A CA 1
ATOM 1262 C C . GLN A 1 154 ? 7.291 -4.783 -6.386 1.00 90.50 154 GLN A C 1
ATOM 1264 O O . GLN A 1 154 ? 6.351 -5.114 -5.671 1.00 90.50 154 GLN A O 1
ATOM 1269 N N . TYR A 1 155 ? 8.153 -3.827 -6.030 1.00 91.88 155 TYR A N 1
ATOM 1270 C CA . TYR A 1 155 ? 8.062 -3.156 -4.731 1.00 91.88 155 TYR A CA 1
ATOM 1271 C C . TYR A 1 155 ? 6.861 -2.209 -4.638 1.00 91.88 155 TYR A C 1
ATOM 1273 O O . TYR A 1 155 ? 6.213 -2.142 -3.595 1.00 91.88 155 TYR A O 1
ATOM 1281 N N . ALA A 1 156 ? 6.515 -1.518 -5.727 1.00 93.56 156 ALA A N 1
ATOM 1282 C CA . ALA A 1 156 ? 5.310 -0.693 -5.776 1.00 93.56 156 ALA A CA 1
ATOM 1283 C C . ALA A 1 156 ? 4.022 -1.536 -5.659 1.00 93.56 156 ALA A C 1
ATOM 1285 O O . ALA A 1 156 ? 3.082 -1.132 -4.974 1.00 93.56 156 ALA A O 1
ATOM 1286 N N . VAL 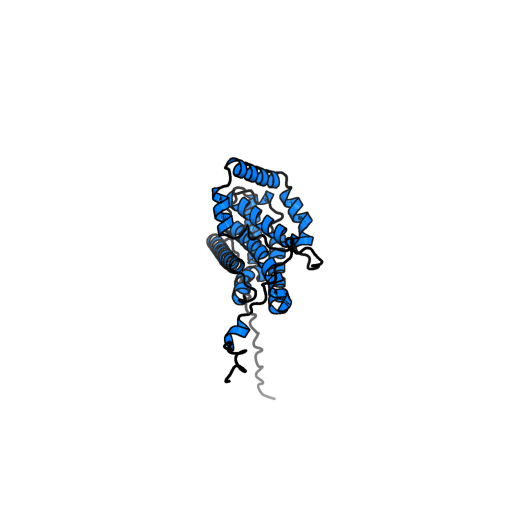A 1 157 ? 3.992 -2.740 -6.245 1.00 95.00 157 VAL A N 1
ATOM 1287 C CA . VAL A 1 157 ? 2.900 -3.713 -6.076 1.00 95.00 157 VAL A CA 1
ATOM 1288 C C . VAL A 1 157 ? 2.797 -4.150 -4.615 1.00 95.00 157 VAL A C 1
ATOM 1290 O O . VAL A 1 157 ? 1.686 -4.255 -4.098 1.00 95.00 157 VAL A O 1
ATOM 1293 N N . SER A 1 158 ? 3.917 -4.362 -3.916 1.00 95.94 158 SER A N 1
ATOM 1294 C CA . SER A 1 158 ? 3.889 -4.689 -2.485 1.00 95.94 158 SER A CA 1
ATOM 1295 C C . SER A 1 158 ? 3.247 -3.571 -1.650 1.00 95.94 158 SER A C 1
ATOM 1297 O O . SER A 1 158 ? 2.437 -3.866 -0.771 1.00 95.94 158 SER A O 1
ATOM 1299 N N . VAL A 1 159 ? 3.525 -2.298 -1.965 1.00 97.38 159 VAL A N 1
ATOM 1300 C CA . VAL A 1 159 ? 2.866 -1.145 -1.322 1.00 97.38 159 VAL A CA 1
ATOM 1301 C C . VAL A 1 159 ? 1.371 -1.125 -1.635 1.00 97.38 159 VAL A C 1
ATOM 1303 O O . VAL A 1 159 ? 0.557 -1.034 -0.718 1.00 97.38 159 VAL A O 1
ATOM 1306 N N . TYR A 1 160 ? 1.004 -1.253 -2.914 1.00 97.44 160 TYR A N 1
ATOM 1307 C CA . TYR A 1 160 ? -0.392 -1.322 -3.355 1.00 97.44 160 TYR A CA 1
ATOM 1308 C C . TYR A 1 160 ? -1.165 -2.409 -2.599 1.00 97.44 160 TYR A C 1
ATOM 1310 O O . TYR A 1 160 ? -2.220 -2.138 -2.025 1.00 97.44 160 TYR A O 1
ATOM 1318 N N . LYS A 1 161 ? -0.597 -3.618 -2.523 1.00 97.25 161 LYS A N 1
ATOM 1319 C CA . LYS A 1 161 ? -1.164 -4.746 -1.783 1.00 97.25 161 LYS A CA 1
ATOM 1320 C C . LYS A 1 161 ? -1.417 -4.392 -0.322 1.00 97.25 161 LYS A C 1
ATOM 1322 O O . LYS A 1 161 ? -2.505 -4.676 0.166 1.00 97.25 161 LYS A O 1
ATOM 1327 N N . GLU A 1 162 ? -0.458 -3.788 0.382 1.00 97.25 162 GLU A N 1
ATOM 1328 C CA . GLU A 1 162 ? -0.646 -3.449 1.799 1.00 97.25 162 GLU A CA 1
ATOM 1329 C C . GLU A 1 162 ? -1.691 -2.346 2.013 1.00 97.25 162 GLU A C 1
ATOM 1331 O O . GLU A 1 162 ? -2.440 -2.428 2.982 1.00 97.25 162 GLU A O 1
ATOM 1336 N N . ILE A 1 163 ? -1.824 -1.366 1.108 1.00 97.00 163 ILE A N 1
ATOM 1337 C CA . ILE A 1 163 ? -2.899 -0.357 1.195 1.00 97.00 163 ILE A CA 1
ATOM 1338 C C . ILE A 1 163 ? -4.274 -1.023 1.056 1.00 97.00 163 ILE A C 1
ATOM 1340 O O . ILE A 1 163 ? -5.168 -0.776 1.867 1.00 97.00 163 ILE A O 1
ATOM 1344 N N . VAL A 1 164 ? -4.444 -1.898 0.059 1.00 96.31 164 VAL A N 1
ATOM 1345 C CA . VAL A 1 164 ? -5.712 -2.613 -0.159 1.00 96.31 164 VAL A CA 1
ATOM 1346 C C . VAL A 1 164 ? -5.987 -3.594 0.984 1.00 96.31 164 VAL A C 1
ATOM 1348 O O . VAL A 1 164 ? -7.111 -3.657 1.477 1.00 96.31 164 VAL A O 1
ATOM 1351 N N . ALA A 1 165 ? -4.967 -4.310 1.465 1.00 95.81 165 ALA A N 1
ATOM 1352 C CA . ALA A 1 165 ? -5.078 -5.184 2.631 1.00 95.81 165 ALA A CA 1
ATOM 1353 C C . ALA A 1 165 ? -5.497 -4.399 3.879 1.00 95.81 165 ALA A C 1
ATOM 1355 O O . ALA A 1 165 ? -6.325 -4.874 4.661 1.00 95.81 165 ALA A O 1
ATOM 1356 N N . MET A 1 166 ? -4.955 -3.191 4.059 1.00 94.69 166 MET A N 1
ATOM 1357 C CA . MET A 1 166 ? -5.336 -2.292 5.138 1.00 94.69 166 MET A CA 1
ATOM 1358 C C . MET A 1 166 ? -6.812 -1.916 5.015 1.00 94.69 166 MET A C 1
ATOM 1360 O O . MET A 1 166 ? -7.567 -2.222 5.923 1.00 94.69 166 MET A O 1
ATOM 1364 N N . LEU A 1 167 ? -7.274 -1.383 3.882 1.00 93.94 167 LEU A N 1
ATOM 1365 C CA . LEU A 1 167 ? -8.698 -1.058 3.688 1.00 93.94 167 LEU A CA 1
ATOM 1366 C C . LEU A 1 167 ? -9.617 -2.276 3.900 1.00 93.94 167 LEU A C 1
ATOM 1368 O O . LEU A 1 167 ? -10.677 -2.162 4.512 1.00 93.94 167 LEU A O 1
ATOM 1372 N N . SER A 1 168 ? -9.194 -3.451 3.429 1.00 93.00 168 SER A N 1
ATOM 1373 C CA . SER A 1 168 ? -9.937 -4.711 3.529 1.00 93.00 168 SER A CA 1
ATOM 1374 C C . SER A 1 168 ? -10.085 -5.217 4.966 1.00 93.00 168 SER A C 1
ATOM 1376 O O . SER A 1 168 ? -11.156 -5.694 5.339 1.00 93.00 168 SER A O 1
ATOM 1378 N N . SER A 1 169 ? -9.012 -5.180 5.757 1.00 87.50 169 SER A N 1
ATOM 1379 C CA . SER A 1 169 ? -8.955 -5.829 7.078 1.00 87.50 169 SER A CA 1
ATOM 1380 C C . SER A 1 169 ? -9.021 -4.856 8.251 1.00 87.50 169 SER A C 1
ATOM 1382 O O . SER A 1 169 ? -9.209 -5.281 9.393 1.00 87.50 169 SER A O 1
ATOM 1384 N N . TYR A 1 170 ? -8.870 -3.557 7.996 1.00 81.88 170 TYR A N 1
ATOM 1385 C CA . TYR A 1 170 ? -8.875 -2.559 9.045 1.00 81.88 170 TYR A CA 1
ATOM 1386 C C . TYR A 1 170 ? -10.268 -2.399 9.640 1.00 81.88 170 TYR A C 1
ATOM 1388 O O . TYR A 1 170 ? -11.272 -2.239 8.941 1.00 81.88 170 TYR A O 1
ATOM 1396 N N . ASN A 1 171 ? -10.298 -2.458 10.965 1.00 81.06 171 ASN A N 1
ATOM 1397 C CA . ASN A 1 171 ? -11.480 -2.224 11.769 1.00 81.06 171 ASN A CA 1
ATOM 1398 C C . ASN A 1 171 ? -11.192 -1.017 12.676 1.00 81.06 171 ASN A C 1
ATOM 1400 O O . ASN A 1 171 ? -10.642 -1.210 13.765 1.00 81.06 171 ASN A O 1
ATOM 1404 N N . PRO A 1 172 ? -11.444 0.214 12.196 1.00 81.12 172 PRO A N 1
ATOM 1405 C CA . PRO A 1 172 ? -11.167 1.426 12.955 1.00 81.12 172 PRO A CA 1
ATOM 1406 C C . PRO A 1 172 ? -11.997 1.462 14.238 1.00 81.12 172 PRO A C 1
ATOM 1408 O O . PRO A 1 172 ? -13.187 1.149 14.232 1.00 81.12 172 PRO A O 1
ATOM 1411 N N . ILE A 1 173 ? -11.353 1.853 15.338 1.00 79.44 173 ILE A N 1
ATOM 1412 C CA . ILE A 1 173 ? -12.006 1.996 16.647 1.00 79.44 173 ILE A CA 1
ATOM 1413 C C . ILE A 1 173 ? -12.653 3.382 16.752 1.00 79.44 173 ILE A C 1
ATOM 1415 O O . ILE A 1 173 ? -13.730 3.523 17.328 1.00 79.44 173 ILE A O 1
ATOM 1419 N N . LEU A 1 174 ? -12.007 4.402 16.178 1.00 86.69 174 LEU A N 1
ATOM 1420 C CA . LEU A 1 174 ? -12.465 5.785 16.240 1.00 86.69 174 LEU A CA 1
ATOM 1421 C C . LEU A 1 174 ? -13.453 6.102 15.100 1.00 86.69 174 LEU A C 1
ATOM 1423 O O . LEU A 1 174 ? -13.213 5.702 13.955 1.00 86.69 174 LEU A O 1
ATOM 1427 N N . PRO A 1 175 ? -14.534 6.866 15.364 1.00 87.62 175 PRO A N 1
ATOM 1428 C CA . PRO A 1 175 ? -15.499 7.264 14.335 1.00 87.62 175 PRO A CA 1
ATOM 1429 C C . PRO A 1 175 ? -14.867 8.023 13.162 1.00 87.62 175 PRO A C 1
ATOM 1431 O O . PRO A 1 175 ? -15.183 7.740 12.010 1.00 87.62 175 PRO A O 1
ATOM 1434 N N . GLU A 1 176 ? -13.926 8.926 13.446 1.00 89.38 176 GLU A N 1
ATOM 1435 C CA . GLU A 1 176 ? -13.214 9.717 12.432 1.00 89.38 176 GLU A CA 1
ATOM 1436 C C . GLU A 1 176 ? -12.418 8.834 11.461 1.00 89.38 176 GLU A C 1
ATOM 1438 O O . GLU A 1 176 ? -12.396 9.063 10.254 1.00 89.38 176 GLU A O 1
ATOM 1443 N N . GLU A 1 177 ? -11.780 7.779 11.973 1.00 90.19 177 GLU A N 1
ATOM 1444 C CA . GLU A 1 177 ? -11.027 6.832 11.148 1.00 90.19 177 GLU A CA 1
ATOM 1445 C C . GLU A 1 177 ? -11.949 5.974 10.288 1.00 90.19 177 GLU A C 1
ATOM 1447 O O . GLU A 1 177 ? -11.618 5.651 9.144 1.00 90.19 177 GLU A O 1
ATOM 1452 N N . LYS A 1 178 ? -13.123 5.624 10.826 1.00 89.56 178 LYS A N 1
ATOM 1453 C CA . LYS A 1 178 ? -14.161 4.915 10.080 1.00 89.56 178 LYS A CA 1
ATOM 1454 C C . LYS A 1 178 ? -14.661 5.754 8.910 1.00 89.56 178 LYS A C 1
ATOM 1456 O O . LYS A 1 178 ? -14.770 5.231 7.802 1.00 89.56 178 LYS A O 1
ATOM 1461 N N . GLU A 1 179 ? -14.913 7.038 9.138 1.00 89.94 179 GLU A N 1
ATOM 1462 C CA . GLU A 1 179 ? -15.308 7.971 8.085 1.00 89.94 179 GLU A CA 1
ATOM 1463 C C . GLU A 1 179 ? -14.200 8.138 7.036 1.00 89.94 179 GLU A C 1
ATOM 1465 O O . GLU A 1 179 ? -14.464 7.993 5.843 1.00 89.94 179 GLU A O 1
ATOM 1470 N N . LEU A 1 180 ? -12.947 8.331 7.464 1.00 91.00 180 LEU A N 1
ATOM 1471 C CA . LEU A 1 180 ? -11.794 8.432 6.565 1.00 91.00 180 LEU A CA 1
ATOM 1472 C C . LEU A 1 180 ? -11.675 7.197 5.662 1.00 91.00 180 LEU A C 1
ATOM 1474 O O . LEU A 1 180 ? -11.549 7.331 4.444 1.00 91.00 180 LEU A O 1
ATOM 1478 N N . CYS A 1 181 ? -11.753 5.995 6.237 1.00 90.81 181 CYS A N 1
ATOM 1479 C CA . CYS A 1 181 ? -11.672 4.749 5.473 1.00 90.81 181 CYS A CA 1
ATOM 1480 C C . CYS A 1 181 ? -12.867 4.571 4.531 1.00 90.81 181 CYS A C 1
ATOM 1482 O O . CYS A 1 181 ? -12.682 4.126 3.399 1.00 90.81 181 CYS A O 1
ATOM 1484 N N . SER A 1 182 ? -14.076 4.937 4.969 1.00 89.69 182 SER A N 1
ATOM 1485 C CA . SER A 1 182 ? -15.280 4.904 4.133 1.00 89.69 182 SER A CA 1
ATOM 1486 C C . SER A 1 182 ? -15.149 5.842 2.932 1.00 89.69 182 SER A C 1
ATOM 1488 O O . SER A 1 182 ? -15.373 5.423 1.797 1.00 89.69 182 SER A O 1
ATOM 1490 N N . ASN A 1 183 ? -14.710 7.082 3.156 1.00 90.50 183 ASN A N 1
ATOM 1491 C CA . ASN A 1 183 ? -14.496 8.070 2.099 1.00 90.50 183 ASN A CA 1
ATOM 1492 C C . ASN A 1 183 ? -13.417 7.607 1.115 1.00 90.50 183 ASN A C 1
ATOM 1494 O O . ASN A 1 183 ? -13.612 7.687 -0.099 1.00 90.50 183 ASN A O 1
ATOM 1498 N N . PHE A 1 184 ? -12.319 7.038 1.622 1.00 93.31 184 PHE A N 1
ATOM 1499 C CA . PHE A 1 184 ? -11.286 6.438 0.781 1.00 93.31 184 PHE A CA 1
ATOM 1500 C C . PHE A 1 184 ? -11.880 5.304 -0.075 1.00 93.31 184 PHE A C 1
ATOM 1502 O O . PHE A 1 184 ? -11.729 5.319 -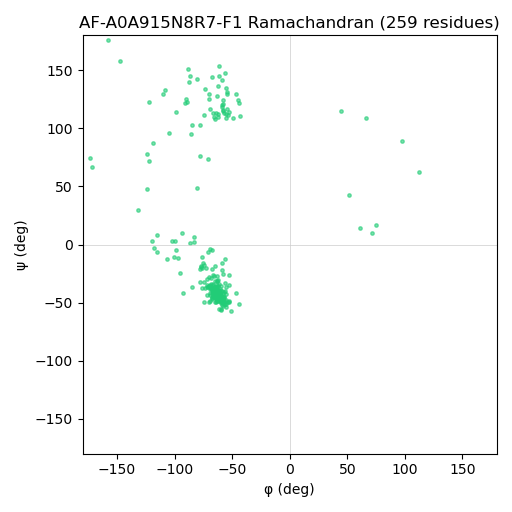1.295 1.00 93.31 184 PHE A O 1
ATOM 1509 N N . CYS A 1 185 ? -12.632 4.368 0.513 1.00 91.94 185 CYS A N 1
ATOM 1510 C CA . CYS A 1 185 ? -13.282 3.292 -0.243 1.00 91.94 185 CYS A CA 1
ATOM 1511 C C . CYS A 1 185 ? -14.213 3.836 -1.338 1.00 91.94 185 CYS A C 1
ATOM 1513 O O . CYS A 1 185 ? -14.150 3.375 -2.475 1.00 91.94 185 CYS A O 1
ATOM 1515 N N . GLN A 1 186 ? -15.036 4.844 -1.035 1.00 89.19 186 GLN A N 1
ATOM 1516 C CA . GLN A 1 186 ? -15.940 5.456 -2.014 1.00 89.19 186 GLN A CA 1
ATOM 1517 C C . GLN A 1 186 ? -15.186 6.060 -3.205 1.00 89.19 186 GLN A C 1
ATOM 1519 O O . GLN A 1 186 ? -15.523 5.768 -4.353 1.00 89.19 186 GLN A O 1
ATOM 1524 N N . GLN A 1 187 ? -14.138 6.846 -2.945 1.00 92.12 187 GLN A N 1
ATOM 1525 C CA . GLN A 1 187 ? -13.296 7.425 -3.997 1.00 92.12 187 GLN A CA 1
ATOM 1526 C C . GLN A 1 187 ? -12.599 6.338 -4.819 1.00 92.12 187 GLN A C 1
ATOM 1528 O O . GLN A 1 187 ? -12.546 6.413 -6.048 1.00 92.12 187 GLN A O 1
ATOM 1533 N N . LEU A 1 188 ? -12.101 5.301 -4.142 1.00 92.88 188 LEU A N 1
ATOM 1534 C CA . LEU A 1 188 ? -11.436 4.172 -4.771 1.00 92.88 188 LEU A CA 1
ATOM 1535 C C . LEU A 1 188 ? -12.380 3.426 -5.725 1.00 92.88 188 LEU A C 1
ATOM 1537 O O . LEU A 1 188 ? -11.996 3.110 -6.848 1.00 92.88 188 LEU A O 1
ATOM 1541 N N . PHE A 1 189 ? -13.627 3.185 -5.317 1.00 89.62 189 PHE A N 1
ATOM 1542 C CA . PHE A 1 189 ? -14.613 2.488 -6.141 1.00 89.62 189 PHE A CA 1
ATOM 1543 C C . PHE A 1 189 ? -15.206 3.339 -7.257 1.00 89.62 189 PHE A C 1
ATOM 1545 O O . PHE A 1 189 ? -15.732 2.779 -8.217 1.00 89.62 189 PHE A O 1
ATOM 1552 N N . GLN A 1 190 ? -15.136 4.664 -7.168 1.00 89.06 190 GLN A N 1
ATOM 1553 C CA . GLN A 1 190 ? -15.641 5.550 -8.212 1.00 89.06 190 GLN A CA 1
ATOM 1554 C C . GLN A 1 190 ? -14.772 5.500 -9.477 1.00 89.06 190 GLN A C 1
ATOM 1556 O O . GLN A 1 190 ? -15.298 5.526 -10.592 1.00 89.06 190 GLN A O 1
ATOM 1561 N N . ILE A 1 191 ? -13.458 5.370 -9.310 1.00 90.25 191 ILE A N 1
ATOM 1562 C CA . ILE A 1 191 ? -12.465 5.473 -10.384 1.00 90.25 191 ILE A CA 1
ATOM 1563 C C . ILE A 1 191 ? -12.218 4.092 -11.007 1.00 90.25 191 ILE A C 1
ATOM 1565 O O . ILE A 1 191 ? -11.945 3.119 -10.309 1.00 90.25 191 ILE A O 1
ATOM 1569 N N . GLU A 1 192 ? -12.368 3.983 -12.328 1.00 90.12 192 GLU A N 1
ATOM 1570 C CA . GLU A 1 192 ? -12.317 2.709 -13.065 1.00 90.12 192 GLU A CA 1
ATOM 1571 C C . GLU A 1 192 ? -10.920 2.112 -13.092 1.00 90.12 192 GLU A C 1
ATOM 1573 O O . GLU A 1 192 ? -10.734 0.934 -12.795 1.00 90.12 192 GLU A O 1
ATOM 1578 N N . GLU A 1 193 ? -9.938 2.974 -13.307 1.00 90.88 193 GLU A N 1
ATOM 1579 C CA . GLU A 1 193 ? -8.521 2.666 -13.359 1.00 90.88 193 GLU A CA 1
ATOM 1580 C C . GLU A 1 193 ? -8.055 1.967 -12.076 1.00 90.88 193 GLU A C 1
ATOM 1582 O O . GLU A 1 193 ? -7.250 1.043 -12.120 1.00 90.88 193 GLU A O 1
ATOM 1587 N N . TYR A 1 194 ? -8.607 2.353 -10.924 1.00 93.69 194 TYR A N 1
ATOM 1588 C CA . TYR A 1 194 ? -8.282 1.739 -9.637 1.00 93.69 194 TYR A CA 1
ATOM 1589 C C . TYR A 1 194 ? -8.895 0.353 -9.470 1.00 93.69 194 TYR A C 1
ATOM 1591 O O . TYR A 1 194 ? -8.257 -0.530 -8.892 1.00 93.69 194 TYR A O 1
ATOM 1599 N N . ARG A 1 195 ? -10.124 0.161 -9.968 1.00 91.00 195 ARG A N 1
ATOM 1600 C CA . ARG A 1 195 ? -10.840 -1.120 -9.897 1.00 91.00 195 ARG A CA 1
ATOM 1601 C C . ARG A 1 195 ? -10.205 -2.177 -10.784 1.00 91.00 195 ARG A C 1
ATOM 1603 O O . ARG A 1 195 ? -10.212 -3.354 -10.438 1.00 91.00 195 ARG A O 1
ATOM 1610 N N . GLU A 1 196 ? -9.680 -1.756 -11.924 1.00 90.00 196 GLU A N 1
ATOM 1611 C CA . GLU A 1 196 ? -9.192 -2.666 -12.953 1.00 90.00 196 GLU A CA 1
ATOM 1612 C C . GLU A 1 196 ? -7.682 -2.887 -12.890 1.00 90.00 196 GLU A C 1
ATOM 1614 O O . GLU A 1 196 ? -7.198 -3.831 -13.506 1.00 90.00 196 GLU A O 1
ATOM 1619 N N . LEU A 1 197 ? -6.936 -2.092 -12.112 1.00 92.75 197 LEU A N 1
ATOM 1620 C CA . LEU A 1 197 ? -5.472 -2.120 -12.098 1.00 92.75 197 LEU A CA 1
ATOM 1621 C C . LEU A 1 197 ? -4.886 -3.528 -11.920 1.00 92.75 197 LEU A C 1
ATOM 1623 O O . LEU A 1 197 ? -4.112 -3.987 -12.758 1.00 92.75 197 LEU A O 1
ATOM 1627 N N . ALA A 1 198 ? -5.242 -4.224 -10.835 1.00 90.50 198 ALA A N 1
ATOM 1628 C CA . ALA A 1 198 ? -4.653 -5.526 -10.523 1.00 90.50 198 ALA A CA 1
ATOM 1629 C C . ALA A 1 198 ? -5.002 -6.581 -11.586 1.00 90.50 198 ALA A C 1
ATOM 1631 O O . ALA A 1 198 ? -4.121 -7.301 -12.058 1.00 90.50 198 ALA A O 1
ATOM 1632 N N . ALA A 1 199 ? -6.271 -6.641 -12.003 1.00 89.44 199 ALA A N 1
ATOM 1633 C CA . ALA A 1 199 ? -6.742 -7.573 -13.025 1.00 89.44 199 ALA A CA 1
ATOM 1634 C C . ALA A 1 199 ? -6.139 -7.271 -14.408 1.00 89.44 199 ALA A C 1
ATOM 1636 O O . ALA A 1 199 ? -5.717 -8.188 -15.113 1.00 89.44 199 ALA A O 1
ATOM 1637 N N . GLY A 1 200 ? -6.039 -5.991 -14.770 1.00 90.62 200 GLY A N 1
ATOM 1638 C CA . GLY A 1 200 ? -5.439 -5.522 -16.014 1.00 90.62 200 GLY A CA 1
ATOM 1639 C C . GLY A 1 200 ? -3.951 -5.851 -16.090 1.00 90.62 200 GLY A C 1
ATOM 1640 O O . GLY A 1 200 ? -3.486 -6.379 -17.099 1.00 90.62 200 GLY A O 1
ATOM 1641 N N . ILE A 1 201 ? -3.202 -5.632 -15.004 1.00 90.44 201 ILE A N 1
ATOM 1642 C CA . ILE A 1 201 ? -1.790 -6.028 -14.936 1.00 90.44 201 ILE A CA 1
ATOM 1643 C C . ILE A 1 201 ? -1.656 -7.550 -15.065 1.00 90.44 201 ILE A C 1
ATOM 1645 O O . ILE A 1 201 ? -0.862 -8.014 -15.881 1.00 90.44 201 ILE A O 1
ATOM 1649 N N . LEU A 1 202 ? -2.441 -8.331 -14.311 1.00 88.75 202 LEU A N 1
ATOM 1650 C CA . LEU A 1 202 ? -2.406 -9.799 -14.358 1.00 88.75 202 LEU A CA 1
ATOM 1651 C C . LEU A 1 202 ? -2.683 -10.346 -15.767 1.00 88.75 202 LEU A C 1
ATOM 1653 O O . LEU A 1 202 ? -1.988 -11.260 -16.207 1.00 88.75 202 LEU A O 1
ATOM 1657 N N . GLY A 1 203 ? -3.645 -9.769 -16.492 1.00 85.88 203 GLY A N 1
ATOM 1658 C CA . GLY A 1 203 ? -3.996 -10.188 -17.853 1.00 85.88 203 GLY A CA 1
ATOM 1659 C C . GLY A 1 203 ? -2.911 -9.923 -18.903 1.00 85.88 203 GLY A C 1
ATOM 1660 O O . GLY A 1 203 ? -2.887 -10.575 -19.946 1.00 85.88 203 GLY A O 1
ATOM 1661 N N . HIS A 1 204 ? -1.989 -8.997 -18.632 1.00 81.75 204 HIS A N 1
ATOM 1662 C CA . HIS A 1 204 ? -0.930 -8.594 -19.563 1.00 81.75 204 HIS A CA 1
ATOM 1663 C C . HIS A 1 204 ? 0.481 -8.930 -19.073 1.00 81.75 204 HIS A C 1
ATOM 1665 O O . HIS A 1 204 ? 1.475 -8.524 -19.685 1.00 81.75 204 HIS A O 1
ATOM 1671 N N . LEU A 1 205 ? 0.588 -9.672 -17.972 1.00 81.19 205 LEU A N 1
ATOM 1672 C CA . LEU A 1 205 ? 1.862 -9.961 -17.347 1.00 81.19 205 LEU A CA 1
ATOM 1673 C C . LEU A 1 205 ? 2.649 -10.995 -18.168 1.00 81.19 205 LEU A C 1
ATOM 1675 O O . LEU A 1 205 ? 2.291 -12.168 -18.240 1.00 81.19 205 LEU A O 1
ATOM 1679 N N . SER A 1 206 ? 3.753 -10.566 -18.786 1.00 75.88 206 SER A N 1
ATOM 1680 C CA . SER A 1 206 ? 4.618 -11.467 -19.558 1.00 75.88 206 SER A CA 1
ATOM 1681 C C . SER A 1 206 ? 5.670 -12.162 -18.674 1.00 75.88 206 SER A C 1
ATOM 1683 O O . SER A 1 206 ? 6.228 -11.519 -17.778 1.00 75.88 206 SER A O 1
ATOM 1685 N N . PRO A 1 207 ? 6.045 -13.429 -18.952 1.00 73.56 207 PRO A N 1
ATOM 1686 C CA . PRO A 1 207 ? 7.045 -14.159 -18.160 1.00 73.56 207 PRO A CA 1
ATOM 1687 C C . PRO A 1 207 ? 8.420 -13.475 -18.087 1.00 73.56 207 PRO A C 1
ATOM 1689 O O . PRO A 1 207 ? 9.168 -13.688 -17.141 1.00 73.56 207 PRO A O 1
ATOM 1692 N N . GLY A 1 208 ? 8.767 -12.643 -19.077 1.00 68.62 208 GLY A N 1
ATOM 1693 C CA . GLY A 1 208 ? 10.054 -11.938 -19.132 1.00 68.62 208 GLY A CA 1
ATOM 1694 C C . GLY A 1 208 ? 10.163 -10.726 -18.199 1.00 68.62 208 GLY A C 1
ATOM 1695 O O . GLY A 1 208 ? 11.276 -10.291 -17.906 1.00 68.62 208 GLY A O 1
ATOM 1696 N N . GLY A 1 209 ? 9.030 -10.186 -17.739 1.00 69.19 209 GLY A N 1
ATOM 1697 C CA . GLY A 1 209 ? 8.957 -9.045 -16.818 1.00 69.19 209 GLY A CA 1
ATOM 1698 C C . GLY A 1 209 ? 8.295 -9.366 -15.479 1.00 69.19 209 GLY A C 1
ATOM 1699 O O . GLY A 1 209 ? 8.231 -8.506 -14.608 1.00 69.19 209 GLY A O 1
ATOM 1700 N N . ALA A 1 210 ? 7.806 -10.590 -15.300 1.00 75.25 210 ALA A N 1
ATOM 1701 C CA . ALA A 1 210 ? 7.148 -11.031 -14.083 1.00 75.25 210 ALA A CA 1
ATOM 1702 C C . ALA A 1 210 ? 8.148 -11.652 -13.110 1.00 75.25 210 ALA A C 1
ATOM 1704 O O . ALA A 1 210 ? 8.776 -12.664 -13.420 1.00 75.25 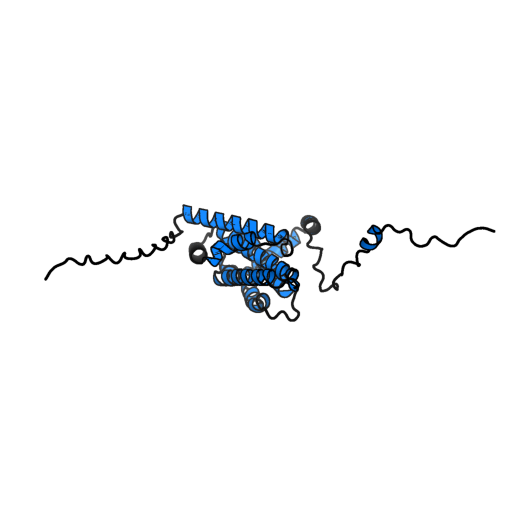210 ALA A O 1
ATOM 1705 N N . THR A 1 211 ? 8.258 -11.107 -11.901 1.00 84.69 211 THR A N 1
ATOM 1706 C CA . THR A 1 211 ? 8.865 -11.853 -10.796 1.00 84.69 211 THR A CA 1
ATOM 1707 C C . THR A 1 211 ? 7.788 -12.666 -10.083 1.00 84.69 211 THR A C 1
ATOM 1709 O O . THR A 1 211 ? 6.622 -12.268 -10.030 1.00 84.69 211 THR A O 1
ATOM 1712 N N . ARG A 1 212 ? 8.174 -13.803 -9.490 1.00 86.19 212 ARG A N 1
ATOM 1713 C CA . ARG A 1 212 ? 7.251 -14.633 -8.700 1.00 86.19 212 ARG A CA 1
ATOM 1714 C C . ARG A 1 212 ? 6.580 -13.823 -7.588 1.00 86.19 212 ARG A C 1
ATOM 1716 O O . ARG A 1 212 ? 5.375 -13.942 -7.399 1.00 86.19 212 ARG A O 1
ATOM 1723 N N . LYS A 1 213 ? 7.349 -12.975 -6.897 1.00 86.88 213 LYS A N 1
ATOM 1724 C CA . LYS A 1 213 ? 6.837 -12.157 -5.794 1.00 86.88 213 LYS A CA 1
ATOM 1725 C C . LYS A 1 213 ? 5.838 -11.102 -6.264 1.00 86.88 213 LYS A C 1
ATOM 1727 O O . LYS A 1 213 ? 4.822 -10.904 -5.611 1.00 86.88 213 LYS A O 1
ATOM 1732 N N . MET A 1 214 ? 6.093 -10.464 -7.406 1.00 88.75 214 MET A N 1
ATOM 1733 C CA . MET A 1 214 ? 5.152 -9.500 -7.975 1.00 88.75 214 MET A CA 1
ATOM 1734 C C . MET A 1 214 ? 3.828 -10.171 -8.352 1.00 88.75 214 MET A C 1
ATOM 1736 O O . MET A 1 214 ? 2.770 -9.628 -8.057 1.00 88.75 214 MET A O 1
ATOM 1740 N N . LEU A 1 215 ? 3.880 -11.365 -8.952 1.00 91.31 215 LEU A N 1
ATOM 1741 C CA . LEU A 1 215 ? 2.679 -12.138 -9.270 1.00 91.31 215 LEU A CA 1
ATOM 1742 C C . LEU A 1 215 ? 1.901 -12.527 -8.005 1.00 91.31 215 LEU A C 1
ATOM 1744 O O . LEU A 1 215 ? 0.689 -12.345 -7.951 1.00 91.31 215 LEU A O 1
ATOM 1748 N N . GLU A 1 216 ? 2.594 -13.033 -6.985 1.00 93.19 216 GLU A N 1
ATOM 1749 C CA . GLU A 1 216 ? 1.998 -13.376 -5.691 1.00 93.19 216 GLU A CA 1
ATOM 1750 C C . GLU A 1 216 ? 1.309 -12.162 -5.053 1.00 93.19 216 GLU A C 1
ATOM 1752 O O . GLU A 1 216 ? 0.139 -12.239 -4.679 1.00 93.19 216 GLU A O 1
ATOM 1757 N N . ASP A 1 217 ? 2.001 -11.022 -4.985 1.00 94.81 217 ASP A N 1
ATOM 1758 C CA . ASP A 1 217 ? 1.449 -9.810 -4.389 1.00 94.81 217 ASP A CA 1
ATOM 1759 C C . ASP A 1 217 ? 0.273 -9.247 -5.206 1.00 94.81 217 ASP A C 1
ATOM 1761 O O . ASP A 1 217 ? -0.688 -8.777 -4.602 1.00 94.81 217 ASP A O 1
ATOM 1765 N N . LEU A 1 218 ? 0.285 -9.346 -6.543 1.00 94.56 218 LEU A N 1
ATOM 1766 C CA . LEU A 1 218 ? -0.855 -8.968 -7.393 1.00 94.56 218 LEU A CA 1
ATOM 1767 C C . LEU A 1 218 ? -2.083 -9.845 -7.131 1.00 94.56 218 LEU A C 1
ATOM 1769 O O . LEU A 1 218 ? -3.190 -9.324 -7.009 1.00 94.56 218 LEU A O 1
ATOM 1773 N N . ILE A 1 219 ? -1.900 -11.165 -7.027 1.00 95.06 219 ILE A N 1
ATOM 1774 C CA . ILE A 1 219 ? -2.993 -12.102 -6.731 1.00 95.06 219 ILE A CA 1
ATOM 1775 C C . ILE A 1 219 ? -3.591 -11.789 -5.355 1.00 95.06 219 ILE A C 1
ATOM 1777 O O . ILE A 1 219 ? -4.811 -11.682 -5.224 1.00 95.06 219 ILE A O 1
ATOM 1781 N N . ILE A 1 220 ? -2.741 -11.592 -4.343 1.00 95.62 220 ILE A N 1
ATOM 1782 C CA . ILE A 1 220 ? -3.175 -11.261 -2.980 1.00 95.62 220 ILE A CA 1
ATOM 1783 C C . ILE A 1 220 ? -3.872 -9.894 -2.943 1.00 95.62 220 ILE A C 1
ATOM 1785 O O . ILE A 1 220 ? -4.922 -9.759 -2.317 1.00 95.62 220 ILE A O 1
ATOM 1789 N N . ALA A 1 221 ? -3.334 -8.885 -3.631 1.00 96.06 221 ALA A N 1
ATOM 1790 C CA . ALA A 1 221 ? -3.952 -7.565 -3.702 1.00 96.06 221 ALA A CA 1
ATOM 1791 C C . ALA A 1 221 ? -5.332 -7.626 -4.367 1.00 96.06 221 ALA A C 1
ATOM 1793 O O . ALA A 1 221 ? -6.286 -7.056 -3.844 1.00 96.06 221 ALA A O 1
ATOM 1794 N N . ASN A 1 222 ? -5.460 -8.369 -5.472 1.00 95.38 222 ASN A N 1
ATOM 1795 C CA . ASN A 1 222 ? -6.735 -8.571 -6.155 1.00 95.38 222 ASN A CA 1
ATOM 1796 C C . ASN A 1 222 ? -7.747 -9.297 -5.254 1.00 95.38 222 ASN A C 1
ATOM 1798 O O . ASN A 1 222 ? -8.914 -8.918 -5.199 1.00 95.38 222 ASN A O 1
ATOM 1802 N N . HIS A 1 223 ? -7.298 -10.297 -4.493 1.00 95.50 223 HIS A N 1
ATOM 1803 C CA . HIS A 1 223 ? -8.135 -10.965 -3.499 1.00 95.50 223 HIS A CA 1
ATOM 1804 C C . HIS A 1 223 ? -8.652 -9.989 -2.429 1.00 95.50 223 HIS A C 1
ATOM 1806 O O . HIS A 1 223 ? -9.859 -9.933 -2.197 1.00 95.50 223 HIS A O 1
ATOM 1812 N N . TYR A 1 224 ? -7.776 -9.178 -1.822 1.00 95.62 224 TYR A N 1
ATOM 1813 C CA . TYR A 1 224 ? -8.200 -8.169 -0.846 1.00 95.62 224 TYR A CA 1
ATOM 1814 C C . TYR A 1 224 ? -9.128 -7.119 -1.454 1.00 95.62 224 TYR A C 1
ATOM 1816 O O . TYR A 1 224 ? -10.061 -6.676 -0.792 1.00 95.62 224 TYR A O 1
ATOM 1824 N N . PHE A 1 225 ? -8.915 -6.744 -2.715 1.00 94.50 225 PHE A N 1
ATOM 1825 C CA . PHE A 1 225 ? -9.782 -5.800 -3.411 1.00 94.50 225 PHE A CA 1
ATOM 1826 C C . PHE A 1 225 ? -11.202 -6.353 -3.584 1.00 94.50 225 PHE A C 1
ATOM 1828 O O . PHE A 1 225 ? -12.180 -5.673 -3.277 1.00 94.50 225 PHE A O 1
ATOM 1835 N N . LEU A 1 226 ? -11.321 -7.608 -4.028 1.00 93.62 226 LEU A N 1
ATOM 1836 C CA . LEU A 1 226 ? -12.608 -8.294 -4.158 1.00 93.62 226 LEU A CA 1
ATOM 1837 C C . LEU A 1 226 ? -13.294 -8.473 -2.801 1.00 93.62 226 LEU A C 1
ATOM 1839 O O . LEU A 1 226 ? -14.499 -8.255 -2.695 1.00 93.62 226 LEU A O 1
ATOM 1843 N N . HIS A 1 227 ? -12.534 -8.807 -1.757 1.00 93.88 227 HIS A N 1
ATOM 1844 C CA . HIS A 1 227 ? -13.066 -8.895 -0.399 1.00 93.88 227 HIS A CA 1
ATOM 1845 C C . HIS A 1 227 ? -13.570 -7.536 0.108 1.00 93.88 227 HIS A C 1
ATOM 1847 O O . HIS A 1 227 ? -14.659 -7.442 0.673 1.00 93.88 227 HIS A O 1
ATOM 1853 N N . LEU A 1 228 ? -12.809 -6.465 -0.134 1.00 92.94 228 LEU A N 1
ATOM 1854 C CA . LEU A 1 228 ? -13.195 -5.100 0.211 1.00 92.94 228 LEU A CA 1
ATOM 1855 C C . LEU A 1 228 ? -14.484 -4.682 -0.513 1.00 92.94 228 LEU A C 1
ATOM 1857 O O . LEU A 1 228 ? -15.374 -4.104 0.113 1.00 92.94 228 LEU A O 1
ATOM 1861 N N . LEU A 1 229 ? -14.608 -4.999 -1.806 1.00 90.62 229 LEU A N 1
ATOM 1862 C CA . LEU A 1 229 ? -15.837 -4.800 -2.578 1.00 90.62 229 LEU A CA 1
ATOM 1863 C C . LEU A 1 229 ? -17.014 -5.554 -1.957 1.00 90.62 229 LEU A C 1
ATOM 1865 O O . LEU A 1 229 ? -18.052 -4.959 -1.684 1.00 90.62 229 LEU A O 1
ATOM 1869 N N . GLU A 1 230 ? -16.854 -6.854 -1.718 1.00 91.31 230 GLU A N 1
ATOM 1870 C CA . GLU A 1 230 ? -17.903 -7.704 -1.160 1.00 91.31 230 GLU A CA 1
ATOM 1871 C C . GLU A 1 230 ? -18.392 -7.190 0.200 1.00 91.31 230 GLU A C 1
ATOM 1873 O O . GLU A 1 230 ? -19.600 -7.076 0.417 1.00 91.31 230 GLU A O 1
ATOM 1878 N N . LYS A 1 231 ? -17.46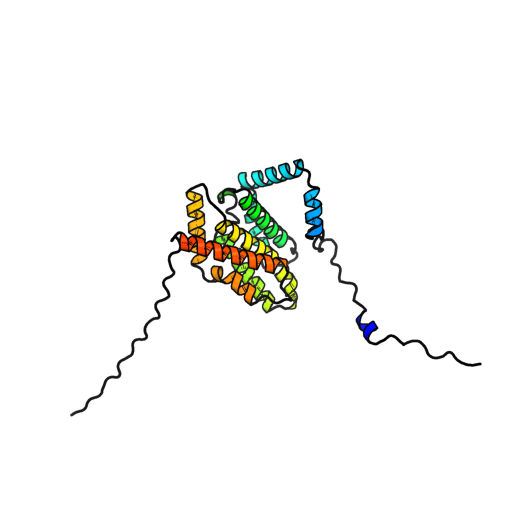4 -6.817 1.087 1.00 89.50 231 LYS A N 1
ATOM 1879 C CA . LYS A 1 231 ? -17.769 -6.226 2.393 1.00 89.50 231 LYS A CA 1
ATOM 1880 C C . LYS A 1 231 ? -18.617 -4.961 2.250 1.00 89.50 231 LYS A C 1
ATOM 1882 O O . LYS A 1 231 ? -19.688 -4.880 2.843 1.00 89.50 231 LYS A O 1
ATOM 1887 N N . ASN A 1 232 ? -18.193 -4.014 1.413 1.00 86.50 232 ASN A N 1
ATOM 1888 C CA . ASN A 1 232 ? -18.918 -2.754 1.225 1.00 86.50 232 ASN A CA 1
ATOM 1889 C C . ASN A 1 232 ? -20.277 -2.940 0.516 1.00 86.50 232 ASN A C 1
ATOM 1891 O O . ASN A 1 232 ? -21.212 -2.177 0.755 1.00 86.50 232 ASN A O 1
ATOM 1895 N N . ILE A 1 233 ? -20.427 -3.961 -0.341 1.00 86.31 233 ILE A N 1
ATOM 1896 C CA . ILE A 1 233 ? -21.729 -4.319 -0.933 1.00 86.31 233 ILE A CA 1
ATOM 1897 C C . ILE A 1 233 ? -22.668 -4.848 0.154 1.00 86.31 233 ILE A C 1
ATOM 1899 O O . ILE A 1 233 ? -23.821 -4.427 0.218 1.00 86.31 233 ILE A O 1
ATOM 1903 N N . ARG A 1 234 ? -22.183 -5.755 1.011 1.00 86.94 234 ARG A N 1
ATOM 1904 C CA . ARG A 1 234 ? -22.968 -6.338 2.111 1.00 86.94 234 ARG A CA 1
ATOM 1905 C C . ARG A 1 234 ? -23.374 -5.292 3.151 1.00 86.94 234 ARG A C 1
ATOM 1907 O O . ARG A 1 234 ? -24.481 -5.358 3.668 1.00 86.94 234 ARG A O 1
ATOM 1914 N N . GLU A 1 235 ? -22.503 -4.323 3.424 1.00 83.81 235 GLU A N 1
ATOM 1915 C CA . GLU A 1 235 ? -22.768 -3.200 4.335 1.00 83.81 235 GLU A CA 1
ATOM 1916 C C . GLU A 1 235 ? -23.677 -2.119 3.717 1.00 83.81 235 GLU A C 1
ATOM 1918 O O . GLU A 1 235 ? -24.144 -1.232 4.427 1.00 83.81 235 GLU A O 1
ATOM 1923 N N . GLY A 1 236 ? -23.948 -2.175 2.407 1.00 78.00 236 GLY A N 1
ATOM 1924 C CA . GLY A 1 236 ? -24.784 -1.196 1.704 1.00 78.00 236 GLY A CA 1
ATOM 1925 C C . GLY A 1 236 ? -24.135 0.183 1.519 1.00 78.00 236 GLY A C 1
ATOM 1926 O O . GLY A 1 236 ? -24.803 1.119 1.087 1.00 78.00 236 GLY A O 1
ATOM 1927 N N . THR A 1 237 ? -22.841 0.321 1.819 1.00 75.44 237 THR A N 1
ATOM 1928 C CA . THR A 1 237 ? -22.073 1.575 1.706 1.00 75.44 237 THR A CA 1
ATOM 1929 C C . THR A 1 237 ? -21.672 1.894 0.266 1.00 75.44 237 THR A C 1
ATOM 1931 O O . THR A 1 237 ? -21.406 3.048 -0.077 1.00 75.44 237 THR A O 1
ATOM 1934 N N . LEU A 1 238 ? -21.649 0.881 -0.602 1.00 70.19 238 LEU A N 1
ATOM 1935 C CA . LEU A 1 238 ? -21.386 1.036 -2.026 1.00 70.19 238 LEU A CA 1
ATOM 1936 C C . LEU A 1 238 ? -22.626 1.565 -2.758 1.00 70.19 238 LEU A C 1
ATOM 1938 O O . LEU A 1 238 ? -23.556 0.821 -3.078 1.00 70.19 238 LEU A O 1
ATOM 1942 N N . ILE A 1 239 ? -22.612 2.860 -3.089 1.00 60.50 239 ILE A N 1
ATOM 1943 C CA . ILE A 1 239 ? -23.609 3.459 -3.978 1.00 60.50 239 ILE A CA 1
ATOM 1944 C C . ILE A 1 239 ? -23.437 2.813 -5.352 1.00 60.50 239 ILE A C 1
ATOM 1946 O O . ILE A 1 239 ? -22.462 3.051 -6.065 1.00 60.50 239 ILE A O 1
ATOM 1950 N N . ARG A 1 240 ? -24.392 1.956 -5.715 1.00 56.97 240 ARG A N 1
ATOM 1951 C CA . ARG A 1 240 ? -24.464 1.280 -7.011 1.00 56.97 240 ARG A CA 1
ATOM 1952 C C . ARG A 1 240 ? -24.287 2.323 -8.116 1.00 56.97 240 ARG A C 1
ATOM 1954 O O . ARG A 1 240 ? -25.200 3.117 -8.342 1.00 56.97 240 ARG A O 1
ATOM 1961 N N . ILE A 1 241 ? -23.141 2.317 -8.809 1.00 55.53 241 ILE A N 1
ATOM 1962 C CA . ILE A 1 241 ? -22.951 3.129 -10.015 1.00 55.53 241 ILE A CA 1
ATOM 1963 C C . ILE A 1 241 ? -24.097 2.740 -10.945 1.00 55.53 241 ILE A C 1
ATOM 1965 O O . ILE A 1 241 ? -24.177 1.604 -11.425 1.00 55.53 241 ILE A O 1
ATOM 1969 N N . GLN A 1 242 ? -25.054 3.652 -11.120 1.00 45.75 242 GLN A N 1
ATOM 1970 C CA . GLN A 1 242 ? -26.168 3.423 -12.020 1.00 45.75 242 GLN A CA 1
ATOM 1971 C C . GLN A 1 242 ? -25.555 3.177 -13.393 1.00 45.75 242 GLN A C 1
ATOM 1973 O O . GLN A 1 242 ? -24.833 4.031 -13.909 1.00 45.75 242 GLN A O 1
ATOM 1978 N N . LYS A 1 243 ? -25.806 1.992 -13.970 1.00 46.81 243 LYS A N 1
ATOM 1979 C CA . LYS A 1 243 ? -25.419 1.684 -15.350 1.00 46.81 243 LYS A CA 1
ATOM 1980 C C . LYS A 1 243 ? -25.781 2.900 -16.197 1.00 46.81 243 LYS A C 1
ATOM 1982 O O . LYS A 1 243 ? -26.954 3.281 -16.197 1.00 46.81 243 LYS A O 1
ATOM 1987 N N . ARG A 1 244 ? -24.797 3.508 -16.880 1.00 48.12 244 ARG A N 1
ATOM 1988 C CA . ARG A 1 244 ? -25.033 4.605 -17.833 1.00 48.12 244 ARG A CA 1
ATOM 1989 C C . ARG A 1 244 ? -26.248 4.216 -18.673 1.00 48.12 244 ARG A C 1
ATOM 1991 O O . ARG A 1 244 ? -26.182 3.242 -19.426 1.00 48.12 244 ARG A O 1
ATOM 1998 N N . LYS A 1 245 ? -27.381 4.908 -18.493 1.00 46.66 245 LYS A N 1
ATOM 1999 C CA . LYS A 1 245 ? -28.581 4.641 -19.290 1.00 46.66 245 LYS A CA 1
ATOM 2000 C C . LYS A 1 245 ? -28.173 4.843 -20.743 1.00 46.66 245 LYS A C 1
ATOM 2002 O O . LYS A 1 245 ? -27.793 5.944 -21.132 1.00 46.66 245 LYS A O 1
ATOM 2007 N N . ARG A 1 246 ? -28.198 3.762 -21.527 1.00 50.22 246 ARG A N 1
ATOM 2008 C CA . ARG A 1 246 ? -27.941 3.800 -22.968 1.00 50.22 246 ARG A CA 1
ATOM 2009 C C . ARG A 1 246 ? -28.887 4.856 -23.544 1.00 50.22 246 ARG A C 1
ATOM 2011 O O . ARG A 1 246 ? -30.101 4.678 -23.445 1.00 50.22 246 ARG A O 1
ATOM 2018 N N . GLN A 1 247 ? -28.358 5.961 -24.074 1.00 50.56 247 GLN A N 1
ATOM 2019 C CA . GLN A 1 247 ? -29.192 6.961 -24.737 1.00 50.56 247 GLN A CA 1
ATOM 2020 C C . GLN A 1 247 ? -29.949 6.248 -25.861 1.00 50.56 247 GLN A C 1
ATOM 2022 O O . GLN A 1 247 ? -29.348 5.731 -26.806 1.00 50.56 247 GLN A O 1
ATOM 2027 N N . ARG A 1 248 ? -31.275 6.141 -25.722 1.00 48.81 248 ARG A N 1
ATOM 2028 C CA . ARG A 1 248 ? -32.139 5.608 -26.775 1.00 48.81 248 ARG A 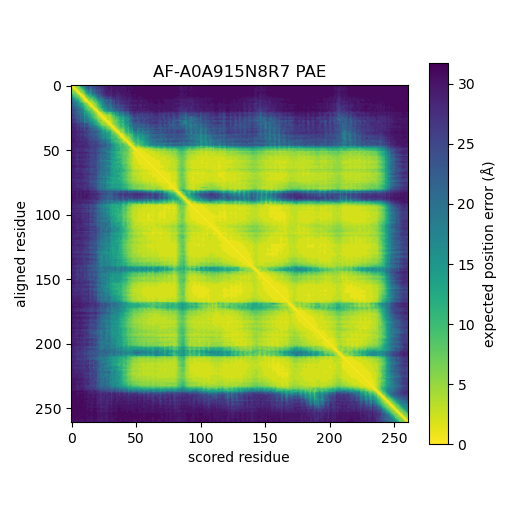CA 1
ATOM 2029 C C . ARG A 1 248 ? -32.001 6.559 -27.961 1.00 48.81 248 ARG A C 1
ATOM 2031 O O . ARG A 1 248 ? -32.423 7.708 -27.866 1.00 48.81 248 ARG A O 1
ATOM 2038 N N . LYS A 1 249 ? -31.403 6.095 -29.064 1.00 51.06 249 LYS A N 1
ATOM 2039 C CA . LYS A 1 249 ? -31.463 6.813 -30.343 1.00 51.06 249 LYS A CA 1
ATOM 2040 C C . LYS A 1 249 ? -32.941 7.042 -30.660 1.00 51.06 249 LYS A C 1
ATOM 2042 O O . LYS A 1 249 ? -33.682 6.069 -30.805 1.00 51.06 249 LYS A O 1
ATOM 2047 N N . GLN A 1 250 ? -33.369 8.301 -30.729 1.00 51.69 250 GLN A N 1
ATOM 2048 C CA . GLN A 1 250 ? -34.693 8.633 -31.244 1.00 51.69 250 GLN A CA 1
ATOM 2049 C C . GLN A 1 250 ? -34.774 8.096 -32.677 1.00 51.69 250 GLN A C 1
ATOM 2051 O O . GLN A 1 250 ? -33.980 8.480 -33.538 1.00 51.69 250 GLN A O 1
ATOM 2056 N N . ARG A 1 251 ? -35.700 7.165 -32.927 1.00 52.56 251 ARG A N 1
ATOM 2057 C CA . ARG A 1 251 ? -36.099 6.826 -34.292 1.00 52.56 251 ARG A CA 1
ATOM 2058 C C . ARG A 1 251 ? -36.781 8.070 -34.849 1.00 52.56 251 ARG A C 1
ATOM 2060 O O . ARG A 1 251 ? -37.863 8.415 -34.392 1.00 52.56 251 ARG A O 1
ATOM 2067 N N . LYS A 1 252 ? -36.139 8.752 -35.800 1.00 50.78 252 LYS A N 1
ATOM 2068 C CA . LYS A 1 252 ? -36.831 9.735 -36.635 1.00 50.78 252 LYS A CA 1
ATOM 2069 C C . LYS A 1 252 ? -37.867 8.967 -37.448 1.00 50.78 252 LYS A C 1
ATOM 2071 O O . LYS A 1 252 ? -37.503 8.109 -38.251 1.00 50.78 252 LYS A O 1
ATOM 2076 N N . GLU A 1 253 ? -39.136 9.225 -37.167 1.00 47.34 253 GLU A N 1
ATOM 2077 C CA . GLU A 1 253 ? -40.257 8.713 -37.941 1.00 47.34 253 GLU A CA 1
ATOM 2078 C C . GLU A 1 253 ? -40.109 9.175 -39.394 1.00 47.34 253 GLU A C 1
ATOM 2080 O O . GLU A 1 253 ? -39.950 10.364 -39.683 1.00 47.34 253 GLU A O 1
ATOM 2085 N N . LEU A 1 254 ? -40.106 8.210 -40.312 1.00 47.66 254 LEU A N 1
ATOM 2086 C CA . LEU A 1 254 ? -40.247 8.465 -41.737 1.00 47.66 254 LEU A CA 1
ATOM 2087 C C . LEU A 1 254 ? -41.623 9.100 -41.949 1.00 47.66 254 LEU A C 1
ATOM 2089 O O . LEU A 1 254 ? -42.642 8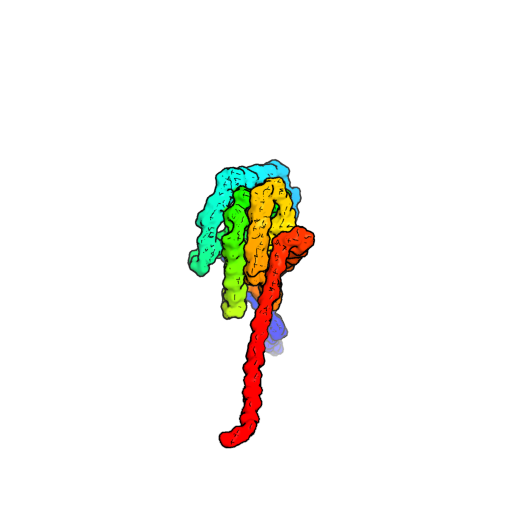.429 -41.793 1.00 47.66 254 LEU A O 1
ATOM 2093 N N . LYS A 1 255 ? -41.648 10.393 -42.287 1.00 44.72 255 LYS A N 1
ATOM 2094 C CA . LYS A 1 255 ? -42.859 11.074 -42.753 1.00 44.72 255 LYS A CA 1
ATOM 2095 C C . LYS A 1 255 ? -43.406 10.308 -43.961 1.00 44.72 255 LYS A C 1
ATOM 2097 O O . LYS A 1 255 ? -42.771 10.297 -45.016 1.00 44.72 255 LYS A O 1
ATOM 2102 N N . LYS A 1 256 ? -44.573 9.679 -43.803 1.00 42.81 256 LYS A N 1
ATOM 2103 C CA . LYS A 1 256 ? -45.415 9.264 -44.928 1.00 42.81 256 LYS A CA 1
ATOM 2104 C C . LYS A 1 256 ? -45.742 10.517 -45.747 1.00 42.81 256 LYS A C 1
ATOM 2106 O O . LYS A 1 256 ? -46.276 11.479 -45.205 1.00 42.81 256 LYS A O 1
ATOM 2111 N N . LYS A 1 257 ? -45.355 10.515 -47.022 1.00 44.75 257 LYS A N 1
ATOM 2112 C CA . LYS A 1 257 ? -45.944 11.380 -48.046 1.00 44.75 257 LYS A CA 1
ATOM 2113 C C . LYS A 1 257 ? -47.190 10.658 -48.564 1.00 44.75 257 LYS A C 1
ATOM 2115 O O . LYS A 1 257 ? -47.043 9.728 -49.351 1.00 44.75 257 LYS A O 1
ATOM 2120 N N . ASP A 1 258 ? -48.360 11.091 -48.120 1.00 41.19 258 ASP A N 1
ATOM 2121 C CA . ASP A 1 258 ? -49.598 11.010 -48.907 1.00 41.19 258 ASP A CA 1
ATOM 2122 C C . ASP A 1 258 ? -49.627 12.339 -49.718 1.00 41.19 258 ASP A C 1
ATOM 2124 O O . ASP A 1 258 ? -49.274 13.376 -49.153 1.00 41.19 258 ASP A O 1
ATOM 2128 N N . LYS A 1 259 ? -49.683 12.383 -51.065 1.00 40.22 259 LYS A N 1
ATOM 2129 C CA . LYS A 1 259 ? -50.866 12.188 -51.942 1.00 40.22 259 LYS A CA 1
ATOM 2130 C C . LYS A 1 259 ? -52.074 12.959 -51.375 1.00 40.22 259 LYS A C 1
ATOM 2132 O O . LYS A 1 259 ? -52.465 12.659 -50.258 1.00 40.22 259 LYS A O 1
ATOM 2137 N N . ASP A 1 260 ? -52.661 13.989 -51.983 1.00 39.91 260 ASP A N 1
ATOM 2138 C CA . ASP A 1 260 ? -52.841 14.387 -53.385 1.00 39.91 260 ASP A CA 1
ATOM 2139 C C . ASP A 1 260 ? -53.116 15.915 -53.488 1.00 39.91 260 ASP A C 1
ATOM 2141 O O . ASP A 1 260 ? -53.286 16.568 -52.457 1.00 39.91 260 ASP A O 1
ATOM 2145 N N . GLU A 1 261 ? -53.204 16.398 -54.739 1.00 34.19 261 GLU A N 1
ATOM 2146 C CA . GLU A 1 261 ? -53.522 17.746 -55.288 1.00 34.19 261 GLU A CA 1
ATOM 2147 C C . GLU A 1 261 ? -52.342 18.608 -55.768 1.00 34.19 261 GLU A C 1
ATOM 2149 O O . GLU A 1 261 ? -51.611 19.215 -54.954 1.00 34.19 261 GLU A O 1
#

pLDDT: mean 77.85, std 19.38, range [32.28, 97.44]

Solvent-accessible surface area (backbone atoms only — not comparable to full-atom values): 15548 Å² total; per-residue (Å²): 138,83,87,89,82,89,88,87,86,90,71,62,82,69,63,69,72,66,66,70,70,77,76,88,73,65,59,78,96,67,45,79,69,70,68,70,39,72,68,54,42,56,55,50,62,76,66,58,52,69,69,55,55,52,49,52,52,52,50,56,50,50,35,31,76,69,45,47,47,33,51,54,53,57,75,46,41,64,70,50,70,48,86,78,77,80,88,56,89,60,54,38,54,54,50,28,49,49,50,27,49,51,47,47,49,33,54,77,69,66,50,66,63,80,47,45,41,65,72,59,38,67,68,45,48,50,52,50,53,51,51,44,53,53,38,54,54,44,44,74,73,39,75,88,51,16,63,61,38,31,55,54,40,31,37,46,40,43,30,52,22,37,52,34,40,35,71,45,68,60,76,62,87,50,70,70,54,43,51,53,53,50,53,43,50,53,58,47,68,69,39,63,69,67,70,41,44,50,62,54,49,63,76,68,61,48,81,87,44,55,49,73,65,37,53,53,34,40,54,52,25,44,50,27,45,52,49,36,51,51,50,34,54,76,72,62,72,54,77,75,78,72,74,78,74,75,79,75,78,77,78,77,78,80,79,82,79,74,87,86,136

Foldseek 3Di:
DDDDDDDDDDDPPVVVVPPDDDPDDDDPVPDDPCCPPVVNVVVVVVVDDPVVVVVVLVVLVCCLVVLVLLVVLVVCVCVLLPPPPDPCLPSVVCSLVVLLVSLVSCQVVVPQCVSNVSLQALVNLVSLLVLLVVLLVCLVVPVPCLQSSLVSNLSSLSSLLSNLLCLLRRDDPDPVSVVRSLVSLQVQVVDPSSLCRLVVCQVSPDPSNHDPSSVVSSVSSNVSSVSSVVVCVVVVSHDPPPDPPDPPDPDPDDDDDDDDD